Protein AF-A0A5E4D7X4-F1 (afdb_monomer_lite)

Sequence (228 aa):
MDLFWSTMKPVQKVLEDSDLKKSDIDEIVLLGGSTQIPKIQQLVKEFFNGKEPSCGINPDEAVAYGDTVQAGVLSDDQDTGDLVLLDIEVTFEIHVNVILWATAEDKGTENKNKITITNDQNCLTPEEIEKMVNDVEKFAEEDKRLKECIDTRNELESYAYSLKYQIGDKEKLGSKLSSEDKETMEKAVEEKIEWLETTKKLTLKTSKLKRRNWKKLFSQLSAYSMEV

Organism: Marmota monax (NCBI:txid9995)

Foldseek 3Di:
DVVLVVVCVVVVVVCVVVVHDLVRDDAAAAADPVCVPVSNQVVVCVVSVNDHHDPPDDRDCVVVVVVVLVVCVVVVPPPSPPPDPDDDDDPFPCPPVRWTKDWDADPVPRDIDTDGPDPPPPDDDPVRVVVVVVVVVVVVVVVVQVVLVVVLLVVVLVVLVVQLVQCVDCVHVVVLDDPVVSVVSNVVSVVVNVVSVPCPDDGSVRSVVVVVVVVVVVVVVVVVSVVD

InterPro domains:
  IPR013126 Heat shock protein 70 family [PF00012] (2-88)
  IPR013126 Heat shock protein 70 family [PTHR19375] (1-87)
  IPR018181 Heat shock protein 70, conserved site [PS01036] (28-42)
  IPR029047 Heat shock protein 70kD, peptide-binding domain superfamily [G3DSA:2.60.34.10] (80-152)
  IPR029047 Heat shock protein 70kD, peptide-binding domain superfamily [SSF100920] (86-157)
  IPR029048 Heat shock protein 70kD, C-terminal domain superfamily [G3DSA:1.20.1270.10] (153-224)
  IPR029048 Heat shock protein 70kD, C-terminal domain superfamily [SSF100934] (151-217)
  IPR043129 ATPase, nucleotide binding domain [SSF53067] (2-75)

Structure (mmCIF, N/CA/C/O backbone):
data_AF-A0A5E4D7X4-F1
#
_entry.id   AF-A0A5E4D7X4-F1
#
loop_
_atom_site.group_PDB
_atom_site.id
_atom_site.type_symbol
_atom_site.label_atom_id
_atom_site.label_alt_id
_atom_site.label_comp_id
_atom_site.label_asym_id
_atom_site.label_entity_id
_atom_site.label_seq_id
_atom_site.pdbx_PDB_ins_code
_atom_site.Cartn_x
_atom_site.Cartn_y
_atom_site.Cartn_z
_atom_site.occupancy
_atom_site.B_iso_or_equiv
_atom_site.auth_seq_id
_atom_site.auth_comp_id
_atom_site.auth_asym_id
_atom_site.auth_atom_id
_atom_site.pdbx_PDB_model_num
ATOM 1 N N . MET A 1 1 ? 11.575 22.321 -15.885 1.00 58.97 1 MET A N 1
ATOM 2 C CA . MET A 1 1 ? 11.489 21.723 -17.238 1.00 58.97 1 MET A CA 1
ATOM 3 C C . MET A 1 1 ? 12.511 20.611 -17.453 1.00 58.97 1 MET A C 1
ATOM 5 O O . MET A 1 1 ? 12.176 19.667 -18.144 1.00 58.97 1 MET A O 1
ATOM 9 N N . ASP A 1 2 ? 13.699 20.675 -16.846 1.00 79.50 2 ASP A N 1
ATOM 10 C CA . ASP A 1 2 ? 14.778 19.685 -17.031 1.00 79.50 2 ASP A CA 1
ATOM 11 C C . ASP A 1 2 ? 14.404 18.243 -16.608 1.00 79.50 2 ASP A C 1
ATOM 13 O O . ASP A 1 2 ? 14.628 17.285 -17.342 1.00 79.50 2 ASP A O 1
ATOM 17 N N . LEU A 1 3 ? 13.691 18.093 -15.484 1.00 87.25 3 LEU A N 1
ATOM 18 C CA . LEU A 1 3 ? 13.293 16.782 -14.945 1.00 87.25 3 LEU A CA 1
ATOM 19 C C . LEU A 1 3 ? 12.345 15.970 -15.850 1.00 87.25 3 LEU A C 1
ATOM 21 O O . LEU A 1 3 ? 12.274 14.756 -15.733 1.00 87.25 3 LEU A O 1
ATOM 25 N N . PHE A 1 4 ? 11.596 16.624 -16.742 1.00 86.38 4 PHE A N 1
ATOM 26 C CA . PHE A 1 4 ? 10.715 15.923 -17.682 1.00 86.38 4 PHE A CA 1
ATOM 27 C C . PHE A 1 4 ? 11.488 15.335 -18.865 1.00 86.38 4 PHE A C 1
ATOM 29 O O . PHE A 1 4 ? 11.039 14.369 -19.464 1.00 86.38 4 PHE A O 1
ATOM 36 N N . TRP A 1 5 ? 12.644 15.903 -19.208 1.00 84.06 5 TRP A N 1
ATOM 37 C CA . TRP A 1 5 ? 13.493 15.394 -20.285 1.00 84.06 5 TRP A CA 1
ATOM 38 C C . TRP A 1 5 ? 14.405 14.270 -19.805 1.00 84.06 5 TRP A C 1
ATOM 40 O O . TRP A 1 5 ? 14.738 13.370 -20.576 1.00 84.06 5 TRP A O 1
ATOM 50 N N . SER A 1 6 ? 14.782 14.279 -18.523 1.00 90.25 6 SER A N 1
ATOM 51 C CA . SER A 1 6 ? 15.584 13.201 -17.944 1.00 90.25 6 SER A CA 1
ATOM 52 C C . SER A 1 6 ? 14.864 11.851 -17.955 1.00 90.25 6 SER A C 1
ATOM 54 O O . SER A 1 6 ? 15.544 10.832 -18.044 1.00 90.25 6 SER A O 1
ATOM 56 N N . THR A 1 7 ? 13.525 11.819 -17.951 1.00 88.12 7 THR A N 1
ATOM 57 C CA . THR A 1 7 ? 12.738 10.573 -18.035 1.00 88.12 7 THR A CA 1
ATOM 58 C C . THR A 1 7 ? 12.870 9.863 -19.382 1.00 88.12 7 THR A C 1
ATOM 60 O O . THR A 1 7 ? 12.619 8.665 -19.456 1.00 88.12 7 THR A O 1
ATOM 63 N N . MET A 1 8 ? 13.308 10.557 -20.438 1.00 88.88 8 MET A N 1
ATOM 64 C CA . MET A 1 8 ? 13.505 9.958 -21.763 1.00 88.88 8 MET A CA 1
ATOM 65 C C . MET A 1 8 ? 14.858 9.251 -21.902 1.00 88.88 8 MET A C 1
ATOM 67 O O . MET A 1 8 ? 15.001 8.384 -22.760 1.00 88.88 8 MET A O 1
ATOM 71 N N . LYS A 1 9 ? 15.846 9.575 -21.053 1.00 91.94 9 LYS A N 1
ATOM 72 C CA . LYS A 1 9 ? 17.174 8.937 -21.107 1.00 91.94 9 LYS A CA 1
ATOM 73 C C . LYS A 1 9 ? 17.101 7.425 -20.831 1.00 91.94 9 LYS A C 1
ATOM 75 O O . LYS A 1 9 ? 17.674 6.677 -21.617 1.00 91.94 9 LYS A O 1
ATOM 80 N N . PRO A 1 10 ? 16.382 6.943 -19.792 1.00 92.75 10 PRO A N 1
ATOM 81 C CA . PRO A 1 10 ? 16.170 5.509 -19.601 1.00 92.75 10 PRO A CA 1
ATOM 82 C C . PRO A 1 10 ? 15.452 4.848 -20.779 1.00 92.75 10 PRO A C 1
ATOM 84 O O . PRO A 1 10 ? 15.850 3.765 -21.179 1.00 92.75 10 PRO A O 1
ATOM 87 N N . VAL A 1 11 ? 14.448 5.512 -21.369 1.00 90.06 11 VAL A N 1
ATOM 88 C CA . VAL A 1 11 ? 13.682 4.971 -22.510 1.00 90.06 11 VAL A CA 1
ATOM 89 C C . VAL A 1 11 ? 14.578 4.759 -23.734 1.00 90.06 11 VAL A C 1
ATOM 91 O O . VAL A 1 11 ? 14.481 3.739 -24.403 1.00 90.06 11 VAL A O 1
ATOM 94 N N . GLN A 1 12 ? 15.479 5.701 -24.022 1.00 90.38 12 GLN A N 1
ATOM 95 C CA . GLN A 1 12 ? 16.468 5.539 -25.093 1.00 90.38 12 GLN A CA 1
ATOM 96 C C . GLN A 1 12 ? 17.428 4.389 -24.801 1.00 90.38 12 GLN A C 1
ATOM 98 O O . GLN A 1 12 ? 17.657 3.559 -25.673 1.00 90.38 12 GLN A O 1
ATOM 103 N N . LYS A 1 13 ? 17.920 4.308 -23.562 1.00 93.12 13 LYS A N 1
ATOM 104 C CA . LYS A 1 13 ? 18.847 3.258 -23.153 1.00 93.12 13 LYS A CA 1
ATOM 105 C C . LYS A 1 13 ? 18.238 1.860 -23.293 1.00 93.12 13 LYS A C 1
ATOM 107 O O . LYS A 1 13 ? 18.882 0.992 -23.853 1.00 93.12 13 LYS A O 1
ATOM 112 N N . VAL A 1 14 ? 16.993 1.646 -22.856 1.00 91.62 14 VAL A N 1
ATOM 113 C CA . VAL A 1 14 ? 16.351 0.324 -22.992 1.00 91.62 14 VAL A CA 1
ATOM 114 C C . VAL A 1 14 ? 16.058 -0.044 -24.447 1.00 91.62 14 VAL A C 1
ATOM 116 O O . VAL A 1 14 ? 16.089 -1.222 -24.782 1.00 91.62 14 VAL A O 1
ATOM 119 N N . LEU A 1 15 ? 15.800 0.938 -25.320 1.00 89.81 15 LEU A N 1
ATOM 120 C CA . LEU A 1 15 ? 15.650 0.691 -26.758 1.00 89.81 15 LEU A CA 1
ATOM 121 C C . LEU A 1 15 ? 16.979 0.281 -27.402 1.00 89.81 15 LEU A C 1
ATOM 123 O O . LEU A 1 15 ? 16.991 -0.635 -28.218 1.00 89.81 15 LEU A O 1
ATOM 127 N N . GLU A 1 16 ? 18.078 0.935 -27.014 1.00 91.69 16 GLU A N 1
ATOM 128 C CA . GLU A 1 16 ? 19.435 0.568 -27.436 1.00 91.69 16 GLU A CA 1
ATOM 129 C C . GLU A 1 16 ? 19.824 -0.820 -26.911 1.00 91.69 16 GLU A C 1
ATOM 131 O O . GLU A 1 16 ? 20.255 -1.658 -27.693 1.00 91.69 16 GLU A O 1
ATOM 136 N N . ASP A 1 17 ? 19.601 -1.092 -25.622 1.00 93.69 17 ASP A N 1
ATOM 137 C CA . ASP A 1 17 ? 19.932 -2.373 -24.982 1.00 93.69 17 ASP A CA 1
ATOM 138 C C . ASP A 1 17 ? 19.101 -3.547 -25.545 1.00 93.69 17 ASP A C 1
ATOM 140 O O . ASP A 1 17 ? 19.548 -4.691 -25.505 1.00 93.69 17 ASP A O 1
ATOM 144 N N . SER A 1 18 ? 17.898 -3.278 -26.070 1.00 90.06 18 SER A N 1
ATOM 145 C CA . SER A 1 18 ? 17.017 -4.297 -26.668 1.00 90.06 18 SER A CA 1
ATOM 146 C C . SER A 1 18 ? 17.214 -4.470 -28.179 1.00 90.06 18 SER A C 1
ATOM 148 O O . SER A 1 18 ? 16.520 -5.287 -28.779 1.00 90.06 18 SER A O 1
ATOM 150 N N . ASP A 1 19 ? 18.090 -3.681 -28.814 1.00 92.94 19 ASP A N 1
ATOM 151 C CA . ASP A 1 19 ? 18.254 -3.613 -30.276 1.00 92.94 19 ASP A CA 1
ATOM 152 C C . ASP A 1 19 ? 16.932 -3.360 -31.048 1.00 92.94 19 ASP A C 1
ATOM 154 O O . ASP A 1 19 ? 16.796 -3.705 -32.227 1.00 92.94 19 ASP A O 1
ATOM 158 N N . LEU A 1 20 ? 15.943 -2.723 -30.405 1.00 90.44 20 LEU A N 1
ATOM 159 C CA . LEU A 1 20 ? 14.622 -2.454 -30.983 1.00 90.44 20 LEU A CA 1
ATOM 160 C C . LEU A 1 20 ? 14.504 -1.017 -31.478 1.00 90.44 20 LEU A C 1
ATOM 162 O O . LEU A 1 20 ? 14.958 -0.054 -30.852 1.00 90.44 20 LEU A O 1
ATOM 166 N N . LYS A 1 21 ? 13.806 -0.839 -32.601 1.00 91.12 21 LYS A N 1
ATOM 167 C CA . LYS A 1 21 ? 13.455 0.496 -33.087 1.00 91.12 21 LYS A CA 1
ATOM 168 C C . LYS A 1 21 ? 12.147 0.941 -32.454 1.00 91.12 21 LYS A C 1
ATOM 170 O O . LYS A 1 21 ? 11.284 0.151 -32.095 1.00 91.12 21 LYS A O 1
ATOM 175 N N . LYS A 1 22 ? 11.936 2.257 -32.424 1.00 89.31 22 LYS A N 1
ATOM 176 C CA . LYS A 1 22 ? 10.677 2.865 -31.955 1.00 89.31 22 LYS A CA 1
ATOM 177 C C . LYS A 1 22 ? 9.430 2.351 -32.687 1.00 89.31 22 LYS A C 1
ATOM 179 O O . LYS A 1 22 ? 8.341 2.420 -32.132 1.00 89.31 22 LYS A O 1
ATOM 184 N N . SER A 1 23 ? 9.587 1.908 -33.936 1.00 89.81 23 SER A N 1
ATOM 185 C CA . SER A 1 23 ? 8.523 1.316 -34.753 1.00 89.81 23 SER A CA 1
ATOM 186 C C . SER A 1 23 ? 8.090 -0.062 -34.276 1.00 89.81 23 SER A C 1
ATOM 188 O O . SER A 1 23 ? 6.967 -0.458 -34.559 1.00 89.81 23 SER A O 1
ATOM 190 N N . ASP A 1 24 ? 8.977 -0.766 -33.581 1.00 91.06 24 ASP A N 1
ATOM 191 C CA . ASP A 1 24 ? 8.812 -2.175 -33.229 1.00 91.06 24 ASP A CA 1
ATOM 192 C C . ASP A 1 24 ? 8.079 -2.322 -31.885 1.00 91.06 24 ASP A C 1
ATOM 194 O O . ASP A 1 24 ? 7.790 -3.424 -31.443 1.00 91.06 24 ASP A O 1
ATOM 198 N N . ILE A 1 25 ? 7.771 -1.201 -31.222 1.00 89.25 25 ILE A N 1
ATOM 199 C CA . ILE A 1 25 ? 7.012 -1.170 -29.973 1.00 89.25 25 ILE A CA 1
ATOM 200 C C . ILE A 1 25 ? 5.521 -1.171 -30.295 1.00 89.25 25 ILE A C 1
ATOM 202 O O . ILE A 1 25 ? 5.004 -0.182 -30.821 1.00 89.25 25 ILE A O 1
ATOM 206 N N . ASP A 1 26 ? 4.823 -2.250 -29.939 1.00 89.25 26 ASP A N 1
ATOM 207 C CA . ASP A 1 26 ? 3.401 -2.473 -30.238 1.00 89.25 26 ASP A CA 1
ATOM 208 C C . ASP A 1 26 ? 2.436 -1.795 -29.266 1.00 89.25 26 ASP A C 1
ATOM 210 O O . ASP A 1 26 ? 1.404 -1.272 -29.690 1.00 89.25 26 ASP A O 1
ATOM 214 N N . GLU A 1 27 ? 2.785 -1.706 -27.989 1.00 86.62 27 GLU A N 1
ATOM 215 C CA . GLU A 1 27 ? 1.946 -1.084 -26.967 1.00 86.62 27 GLU A CA 1
ATOM 216 C C . GLU A 1 27 ? 2.797 -0.275 -25.992 1.00 86.62 27 GLU A C 1
ATOM 218 O O . GLU A 1 27 ? 3.960 -0.583 -25.738 1.00 86.62 27 GLU A O 1
ATOM 223 N N . ILE A 1 28 ? 2.215 0.801 -25.463 1.00 88.88 28 ILE A N 1
ATOM 224 C CA . ILE A 1 28 ? 2.859 1.657 -24.468 1.00 88.88 28 ILE A CA 1
ATOM 225 C C . ILE A 1 28 ? 1.952 1.677 -23.248 1.00 88.88 28 ILE A C 1
ATOM 227 O O . ILE A 1 28 ? 0.913 2.334 -23.262 1.00 88.88 28 ILE A O 1
ATOM 231 N N . VAL A 1 29 ? 2.358 0.989 -22.188 1.00 88.31 29 VAL A N 1
ATOM 232 C CA . VAL A 1 29 ? 1.622 0.965 -20.921 1.00 88.31 29 VAL A CA 1
ATOM 233 C C . VAL A 1 29 ? 2.257 1.973 -19.965 1.00 88.31 29 VAL A C 1
ATOM 235 O O . VAL A 1 29 ? 3.458 1.925 -19.705 1.00 88.31 29 VAL A O 1
ATOM 238 N N . LEU A 1 30 ? 1.459 2.908 -19.447 1.00 88.31 30 LEU A N 1
ATOM 239 C CA . LEU A 1 30 ? 1.907 3.897 -18.467 1.00 88.31 30 LEU A CA 1
ATOM 240 C C . LEU A 1 30 ? 1.438 3.492 -17.069 1.00 88.31 30 LEU A C 1
ATOM 242 O O . LEU A 1 30 ? 0.238 3.442 -16.818 1.00 88.31 30 LEU A O 1
ATOM 246 N N . LEU A 1 31 ? 2.389 3.219 -16.172 1.00 86.94 31 LEU A N 1
ATOM 247 C CA . LEU A 1 31 ? 2.124 2.788 -14.797 1.00 86.94 31 LEU A CA 1
ATOM 248 C C . LEU A 1 31 ? 2.641 3.808 -13.773 1.00 86.94 31 LEU A C 1
ATOM 250 O O . LEU A 1 31 ? 3.675 4.446 -13.975 1.00 86.94 31 LEU A O 1
ATOM 254 N N . GLY A 1 32 ? 1.921 3.935 -12.657 1.00 84.19 32 GLY A N 1
ATOM 255 C CA . GLY A 1 32 ? 2.222 4.838 -11.547 1.00 84.19 32 GLY A CA 1
ATOM 256 C C . GLY A 1 32 ? 1.637 6.245 -11.708 1.00 84.19 32 GLY A C 1
ATOM 257 O O . GLY A 1 32 ? 1.675 6.836 -12.789 1.00 84.19 32 GLY A O 1
ATOM 258 N N . GLY A 1 33 ? 1.149 6.832 -10.612 1.00 86.81 33 GLY A N 1
ATOM 259 C CA . GLY A 1 33 ? 0.428 8.114 -10.624 1.00 86.81 33 GLY A CA 1
ATOM 260 C C . GLY A 1 33 ? 1.164 9.306 -11.260 1.00 86.81 33 GLY A C 1
ATOM 261 O O . GLY A 1 33 ? 0.528 10.196 -11.819 1.00 86.81 33 GLY A O 1
ATOM 262 N N . SER A 1 34 ? 2.504 9.320 -11.290 1.00 88.50 34 SER A N 1
ATOM 263 C CA . SER A 1 34 ? 3.261 10.388 -11.981 1.00 88.50 34 SER A CA 1
ATOM 264 C C . SER A 1 34 ? 3.054 10.395 -13.503 1.00 88.50 34 SER A C 1
ATOM 266 O O . SER A 1 34 ? 3.244 11.422 -14.156 1.00 88.50 34 SER A O 1
ATOM 268 N N . THR A 1 35 ? 2.633 9.271 -14.086 1.00 87.75 35 THR A N 1
ATOM 269 C CA . THR A 1 35 ? 2.327 9.163 -15.521 1.00 87.75 35 THR A CA 1
ATOM 270 C C . THR A 1 35 ? 0.997 9.805 -15.913 1.00 87.75 35 THR A C 1
ATOM 272 O O . THR A 1 35 ? 0.747 10.015 -17.100 1.00 87.75 35 THR A O 1
ATOM 275 N N . GLN A 1 36 ? 0.175 10.202 -14.937 1.00 87.12 36 GLN A N 1
ATOM 276 C CA . GLN A 1 36 ? -1.047 10.973 -15.177 1.00 87.12 36 GLN A CA 1
ATOM 277 C C . GLN A 1 36 ? -0.752 12.437 -15.545 1.00 87.12 36 GLN A C 1
ATOM 279 O O . GLN A 1 36 ? -1.644 13.157 -15.990 1.00 87.12 36 GLN A O 1
ATOM 284 N N . ILE A 1 37 ? 0.493 12.905 -15.379 1.00 91.75 37 ILE A N 1
ATOM 285 C CA . ILE A 1 37 ? 0.885 14.271 -15.732 1.00 91.75 37 ILE A CA 1
ATOM 286 C C . ILE A 1 37 ? 0.770 14.452 -17.260 1.00 91.75 37 ILE A C 1
ATOM 288 O O . ILE A 1 37 ? 1.516 13.804 -18.002 1.00 91.75 37 ILE A O 1
ATOM 292 N N . PRO A 1 38 ? -0.051 15.400 -17.763 1.00 91.00 38 PRO A N 1
ATOM 293 C CA . PRO A 1 38 ? -0.281 15.561 -19.204 1.00 91.00 38 PRO A CA 1
ATOM 294 C C . PRO A 1 38 ? 0.997 15.815 -20.008 1.00 91.00 38 PRO A C 1
ATOM 296 O O . PRO A 1 38 ? 1.129 15.381 -21.150 1.00 91.00 38 PRO A O 1
ATOM 299 N N . LYS A 1 39 ? 1.984 16.489 -19.401 1.00 90.12 39 LYS A N 1
ATOM 300 C CA . LYS A 1 39 ? 3.265 16.762 -20.058 1.00 90.12 39 LYS A CA 1
ATOM 301 C C . LYS A 1 39 ? 4.100 15.497 -20.285 1.00 90.12 39 LYS A C 1
ATOM 303 O O . LYS A 1 39 ? 4.778 15.418 -21.303 1.00 90.12 39 LYS A O 1
ATOM 308 N N . ILE A 1 40 ? 4.039 14.519 -19.379 1.00 89.62 40 ILE A N 1
ATOM 309 C CA . ILE A 1 40 ? 4.712 13.221 -19.546 1.00 89.62 40 ILE A CA 1
ATOM 310 C C . ILE A 1 40 ? 4.051 12.439 -20.678 1.00 89.62 40 ILE A C 1
ATOM 312 O O . ILE A 1 40 ? 4.743 11.977 -21.578 1.00 89.62 40 ILE A O 1
ATOM 316 N N . GLN A 1 41 ? 2.720 12.367 -20.682 1.00 90.00 41 GLN A N 1
ATOM 317 C CA . GLN A 1 41 ? 1.964 11.682 -21.733 1.00 90.00 41 GLN A CA 1
ATOM 318 C C . GLN A 1 41 ? 2.242 12.289 -23.112 1.00 90.00 41 GLN A C 1
ATOM 320 O O . GLN A 1 41 ? 2.460 11.562 -24.079 1.00 90.00 41 GLN A O 1
ATOM 325 N N . GLN A 1 42 ? 2.314 13.622 -23.190 1.00 90.06 42 GLN A N 1
ATOM 326 C CA . GLN A 1 42 ? 2.688 14.324 -24.413 1.00 90.06 42 GLN A CA 1
ATOM 327 C C . GLN A 1 42 ? 4.110 13.968 -24.867 1.00 90.06 42 GLN A C 1
ATOM 329 O O . GLN A 1 42 ? 4.302 13.659 -26.036 1.00 90.06 42 GLN A O 1
ATOM 334 N N . LEU A 1 43 ? 5.097 13.990 -23.965 1.00 90.44 43 LEU A N 1
ATOM 335 C CA . LEU A 1 43 ? 6.488 13.667 -24.307 1.00 90.44 43 LEU A CA 1
ATOM 336 C C . LEU A 1 43 ? 6.642 12.225 -24.793 1.00 90.44 43 LEU A C 1
ATOM 338 O O . LEU A 1 43 ? 7.340 11.985 -25.772 1.00 90.44 43 LEU A O 1
ATOM 342 N N . VAL A 1 44 ? 5.959 11.277 -24.151 1.00 89.94 44 VAL A N 1
ATOM 343 C CA . VAL A 1 44 ? 5.947 9.869 -24.572 1.00 89.94 44 VAL A CA 1
ATOM 344 C C . VAL A 1 44 ? 5.291 9.730 -25.949 1.00 89.94 44 VAL A C 1
ATOM 346 O O . VAL A 1 44 ? 5.859 9.094 -26.836 1.00 89.94 44 VAL A O 1
ATOM 349 N N . LYS A 1 45 ? 4.150 10.392 -26.174 1.00 90.31 45 LYS A N 1
ATOM 350 C CA . LYS A 1 45 ? 3.463 10.398 -27.473 1.00 90.31 45 LYS A CA 1
ATOM 351 C C . LYS A 1 45 ? 4.336 11.002 -28.576 1.00 90.31 45 LYS A C 1
ATOM 353 O O . LYS A 1 45 ? 4.439 10.431 -29.657 1.00 90.31 45 LYS A O 1
ATOM 358 N N . GLU A 1 46 ? 5.002 12.124 -28.309 1.00 90.75 46 GLU A N 1
ATOM 359 C CA . GLU A 1 46 ? 5.960 12.753 -29.229 1.00 90.75 46 GLU A CA 1
ATOM 360 C C . GLU A 1 46 ? 7.163 11.837 -29.504 1.00 90.75 46 GLU A C 1
ATOM 362 O O . GLU A 1 46 ? 7.622 11.736 -30.641 1.00 90.75 46 GLU A O 1
ATOM 367 N N . PHE A 1 47 ? 7.651 11.127 -28.486 1.00 90.06 47 PHE A N 1
ATOM 368 C CA . PHE A 1 47 ? 8.804 10.242 -28.609 1.00 90.06 47 PHE A CA 1
ATOM 369 C C . PHE A 1 47 ? 8.525 9.004 -29.472 1.00 90.06 47 PHE A C 1
ATOM 371 O O . PHE A 1 47 ? 9.416 8.595 -30.226 1.00 90.06 47 PHE A O 1
ATOM 378 N N . PHE A 1 48 ? 7.315 8.442 -29.387 1.00 90.50 48 PHE A N 1
ATOM 379 C CA . PHE A 1 48 ? 6.853 7.270 -30.143 1.00 90.50 48 PHE A CA 1
ATOM 380 C C . PHE A 1 48 ? 6.008 7.640 -31.375 1.00 90.50 48 PHE A C 1
ATOM 382 O O . PHE A 1 48 ? 5.059 6.943 -31.731 1.00 90.50 48 PHE A O 1
ATOM 389 N N . ASN A 1 49 ? 6.352 8.738 -32.054 1.00 87.69 49 ASN A N 1
ATOM 390 C CA . ASN A 1 49 ? 5.772 9.132 -33.346 1.00 87.69 49 ASN A CA 1
ATOM 391 C C . ASN A 1 49 ? 4.234 9.279 -33.342 1.00 87.69 49 ASN A C 1
ATOM 393 O O . ASN A 1 49 ? 3.571 8.986 -34.336 1.00 87.69 49 ASN A O 1
ATOM 397 N N . GLY A 1 50 ? 3.655 9.740 -32.234 1.00 87.00 50 GLY A N 1
ATOM 398 C CA . GLY A 1 50 ? 2.216 9.966 -32.092 1.00 87.00 50 GLY A CA 1
ATOM 399 C C . GLY A 1 50 ? 1.429 8.781 -31.531 1.00 87.00 50 GLY A C 1
ATOM 400 O O . GLY A 1 50 ? 0.216 8.912 -31.365 1.00 87.00 50 GLY A O 1
ATOM 401 N N . LYS A 1 51 ? 2.087 7.660 -31.214 1.00 88.56 51 LYS A N 1
ATOM 402 C CA . LYS A 1 51 ? 1.445 6.477 -30.633 1.00 88.56 51 LYS A CA 1
ATOM 403 C C . LYS A 1 51 ? 0.842 6.785 -29.263 1.00 88.56 51 LYS A C 1
ATOM 405 O O . LYS A 1 51 ? 1.501 7.360 -28.397 1.00 88.56 51 LYS A O 1
ATOM 410 N N . GLU A 1 52 ? -0.425 6.422 -29.084 1.00 87.00 52 GLU A N 1
ATOM 411 C CA . GLU A 1 52 ? -1.138 6.652 -27.830 1.00 87.00 52 GLU A CA 1
ATOM 412 C C . GLU A 1 52 ? -0.851 5.536 -26.823 1.00 87.00 52 GLU A C 1
ATOM 414 O O . GLU A 1 52 ? -0.825 4.364 -27.207 1.00 87.00 52 GLU A O 1
ATOM 419 N N . PRO A 1 53 ? -0.620 5.883 -25.545 1.00 86.19 53 PRO A N 1
ATOM 420 C CA . PRO A 1 53 ? -0.489 4.888 -24.499 1.00 86.19 53 PRO A CA 1
ATOM 421 C C . PRO A 1 53 ? -1.821 4.176 -24.256 1.00 86.19 53 PRO A C 1
ATOM 423 O O . PRO A 1 53 ? -2.894 4.774 -24.347 1.00 86.19 53 PRO A O 1
ATOM 426 N N . SER A 1 54 ? -1.753 2.892 -23.925 1.00 82.75 54 SER A N 1
ATOM 427 C CA . SER A 1 54 ? -2.912 2.079 -23.579 1.00 82.75 54 SER A CA 1
ATOM 428 C C . SER A 1 54 ? -3.488 2.524 -22.232 1.00 82.75 54 SER A C 1
ATOM 430 O O . SER A 1 54 ? -2.786 2.512 -21.221 1.00 82.75 54 SER A O 1
ATOM 432 N N . CYS A 1 55 ? -4.781 2.850 -22.198 1.00 69.88 55 CYS A N 1
ATOM 433 C CA . CYS A 1 55 ? -5.504 3.227 -20.974 1.00 69.88 55 CYS A CA 1
ATOM 434 C C . CYS A 1 55 ? -6.342 2.078 -20.383 1.00 69.88 55 CYS A C 1
ATOM 436 O O . CYS A 1 55 ? -7.212 2.319 -19.552 1.00 69.88 55 CYS A O 1
ATOM 438 N N . GLY A 1 56 ? -6.133 0.836 -20.832 1.00 76.12 56 GLY A N 1
ATOM 439 C CA . GLY A 1 56 ? -6.933 -0.322 -20.409 1.00 76.12 56 GLY A CA 1
ATOM 440 C C . GLY A 1 56 ? -6.665 -0.802 -18.979 1.00 76.12 56 GLY A C 1
ATOM 441 O O . GLY A 1 56 ? -7.362 -1.692 -18.503 1.00 76.12 56 GLY A O 1
ATOM 442 N N . ILE A 1 57 ? -5.664 -0.234 -18.302 1.00 80.75 57 ILE A N 1
ATOM 443 C CA . ILE A 1 57 ? -5.188 -0.670 -16.988 1.00 80.75 57 ILE A CA 1
ATOM 444 C C . ILE A 1 57 ? -5.126 0.543 -16.057 1.00 80.75 57 ILE A C 1
ATOM 446 O O . ILE A 1 57 ? -4.656 1.612 -16.451 1.00 80.75 57 ILE A O 1
ATOM 450 N N . ASN A 1 58 ? -5.585 0.377 -14.815 1.00 84.44 58 ASN A N 1
ATOM 451 C CA . ASN A 1 58 ? -5.465 1.404 -13.785 1.00 84.44 58 ASN A CA 1
ATOM 452 C C . ASN A 1 58 ? -3.989 1.546 -13.347 1.00 84.44 58 ASN A C 1
ATOM 454 O O . ASN A 1 58 ? -3.436 0.586 -12.801 1.00 84.44 58 ASN A O 1
ATOM 458 N N . PRO A 1 59 ? -3.338 2.710 -13.545 1.00 81.12 59 PRO A N 1
ATOM 459 C CA . PRO A 1 59 ? -1.905 2.878 -13.295 1.00 81.12 59 PRO A CA 1
ATOM 460 C C . PRO A 1 59 ? -1.502 2.709 -11.826 1.00 81.12 59 PRO A C 1
ATOM 462 O O . PRO A 1 59 ? -0.337 2.405 -11.569 1.00 81.12 59 PRO A O 1
ATOM 465 N N . ASP A 1 60 ? -2.425 2.914 -10.883 1.00 86.19 60 ASP A N 1
ATOM 466 C CA . ASP A 1 60 ? -2.138 2.837 -9.446 1.00 86.19 60 ASP A CA 1
ATOM 467 C C . ASP A 1 60 ? -2.313 1.413 -8.885 1.00 86.19 60 ASP A C 1
ATOM 469 O O . ASP A 1 60 ? -1.721 1.071 -7.864 1.00 86.19 60 ASP A O 1
ATOM 473 N N . GLU A 1 61 ? -3.077 0.561 -9.573 1.00 85.62 61 GLU A N 1
ATOM 474 C CA . GLU A 1 61 ? -3.402 -0.803 -9.130 1.00 85.62 61 GLU A CA 1
ATOM 475 C C . GLU A 1 61 ? -2.686 -1.885 -9.948 1.00 85.62 61 GLU A C 1
ATOM 477 O O . GLU A 1 61 ? -2.543 -3.010 -9.476 1.00 85.62 61 GLU A O 1
ATOM 482 N N . ALA A 1 62 ? -2.198 -1.558 -11.150 1.00 85.00 62 ALA A N 1
ATOM 483 C CA . ALA A 1 62 ? -1.554 -2.510 -12.059 1.00 85.00 62 ALA A CA 1
ATOM 484 C C . ALA A 1 62 ? -0.414 -3.303 -11.406 1.00 85.00 62 ALA A C 1
ATOM 486 O O . ALA A 1 62 ? -0.295 -4.506 -11.620 1.00 85.00 62 ALA A O 1
ATOM 487 N N . VAL A 1 63 ? 0.411 -2.617 -10.606 1.00 84.94 63 VAL A N 1
ATOM 488 C CA . VAL A 1 63 ? 1.562 -3.221 -9.922 1.00 84.94 63 VAL A CA 1
ATOM 489 C C . VAL A 1 63 ? 1.079 -4.225 -8.878 1.00 84.94 63 VAL A C 1
ATOM 491 O O . VAL A 1 63 ? 1.484 -5.379 -8.913 1.00 84.94 63 VAL A O 1
ATOM 494 N N . ALA A 1 64 ? 0.123 -3.830 -8.032 1.00 86.44 64 ALA A N 1
ATOM 495 C CA . ALA A 1 64 ? -0.443 -4.712 -7.012 1.00 86.44 64 ALA A CA 1
ATOM 496 C C . ALA A 1 64 ? -1.181 -5.918 -7.623 1.00 86.44 64 ALA A C 1
ATOM 498 O O . ALA A 1 64 ? -1.144 -7.016 -7.067 1.00 86.44 64 ALA A O 1
ATOM 499 N N . TYR A 1 65 ? -1.835 -5.730 -8.773 1.00 84.25 65 TYR A N 1
ATOM 500 C CA . TYR A 1 65 ? -2.475 -6.817 -9.510 1.00 84.25 65 TYR A CA 1
ATOM 501 C C . TYR A 1 65 ? -1.438 -7.823 -10.027 1.00 84.25 65 TYR A C 1
ATOM 503 O O . TYR A 1 65 ? -1.593 -9.022 -9.806 1.00 84.25 65 TYR A O 1
ATOM 511 N N . GLY A 1 66 ? -0.355 -7.341 -10.649 1.00 81.75 66 GLY A N 1
ATOM 512 C CA . GLY A 1 66 ? 0.762 -8.177 -11.098 1.00 81.75 66 GLY A CA 1
ATOM 513 C C . GLY A 1 66 ? 1.421 -8.945 -9.950 1.00 81.75 66 GLY A C 1
ATOM 514 O O . GLY A 1 66 ? 1.609 -10.154 -10.059 1.00 81.75 66 GLY A O 1
ATOM 515 N N . ASP A 1 67 ? 1.673 -8.272 -8.824 1.00 82.00 67 ASP A N 1
ATOM 516 C CA . ASP A 1 67 ? 2.243 -8.890 -7.622 1.00 82.00 67 ASP A CA 1
ATOM 517 C C . ASP A 1 67 ? 1.326 -9.979 -7.054 1.00 82.00 67 ASP A C 1
ATOM 519 O O . ASP A 1 67 ? 1.795 -11.041 -6.653 1.00 82.00 67 ASP A O 1
ATOM 523 N N . THR A 1 68 ? 0.010 -9.748 -7.048 1.00 83.56 68 THR A N 1
ATOM 524 C CA . THR A 1 68 ? -0.973 -10.731 -6.566 1.00 83.56 68 THR A CA 1
ATOM 525 C C . THR A 1 68 ? -1.021 -11.958 -7.474 1.00 83.56 68 THR A C 1
ATOM 527 O O . THR A 1 68 ? -1.051 -13.081 -6.975 1.00 83.56 68 THR A O 1
ATOM 530 N N . VAL A 1 69 ? -0.988 -11.767 -8.797 1.00 80.81 69 VAL A N 1
ATOM 531 C CA . VAL A 1 69 ? -0.922 -12.876 -9.763 1.00 80.81 69 VAL A CA 1
ATOM 532 C C . VAL A 1 69 ? 0.369 -13.671 -9.567 1.00 80.81 69 VAL A C 1
ATOM 534 O O . VAL A 1 69 ? 0.317 -14.893 -9.456 1.00 80.81 69 VAL A O 1
ATOM 537 N N . GLN A 1 70 ? 1.511 -12.991 -9.433 1.00 74.69 70 GLN A N 1
ATOM 538 C CA . GLN A 1 70 ? 2.798 -13.640 -9.179 1.00 74.69 70 GLN A CA 1
ATOM 539 C C . GLN A 1 70 ? 2.803 -14.402 -7.847 1.00 74.69 70 GLN A C 1
ATOM 541 O O . GLN A 1 70 ? 3.298 -15.526 -7.775 1.00 74.69 70 GLN A O 1
ATOM 546 N N . ALA A 1 71 ? 2.236 -13.818 -6.790 1.00 80.44 71 ALA A N 1
ATOM 547 C CA . ALA A 1 71 ? 2.106 -14.464 -5.491 1.00 80.44 71 ALA A CA 1
ATOM 548 C C . ALA A 1 71 ? 1.197 -15.699 -5.556 1.00 80.44 71 ALA A C 1
ATOM 550 O O . ALA A 1 71 ? 1.514 -16.704 -4.924 1.00 80.44 71 ALA A O 1
ATOM 551 N N . GLY A 1 72 ? 0.111 -15.652 -6.335 1.00 79.31 72 GLY A N 1
ATOM 552 C CA . GLY A 1 72 ? -0.772 -16.796 -6.577 1.00 79.31 72 GLY A CA 1
ATOM 553 C C . GLY A 1 72 ? -0.054 -17.948 -7.280 1.00 79.31 72 GLY A C 1
ATOM 554 O O . GLY A 1 72 ? -0.121 -19.081 -6.812 1.00 79.31 72 GLY A O 1
ATOM 555 N N . VAL A 1 73 ? 0.724 -17.644 -8.327 1.00 76.62 73 VAL A N 1
ATOM 556 C CA . VAL A 1 73 ? 1.558 -18.635 -9.034 1.00 76.62 73 VAL A CA 1
ATOM 557 C C . VAL A 1 73 ? 2.599 -19.256 -8.095 1.00 76.62 73 VAL A C 1
ATOM 559 O O . VAL A 1 73 ? 2.780 -20.469 -8.080 1.00 76.62 73 VAL A O 1
ATOM 562 N N . LEU A 1 74 ? 3.257 -18.447 -7.258 1.00 77.69 74 LEU A N 1
ATOM 563 C CA . LEU A 1 74 ? 4.222 -18.937 -6.263 1.00 77.69 74 LEU A CA 1
ATOM 564 C C . LEU A 1 74 ? 3.571 -19.729 -5.117 1.00 77.69 74 LEU A C 1
ATOM 566 O O . LEU A 1 74 ? 4.249 -20.527 -4.471 1.00 77.69 74 LEU A O 1
ATOM 570 N N . SER A 1 75 ? 2.283 -19.502 -4.856 1.00 80.31 75 SER A N 1
ATOM 571 C CA . SER A 1 75 ? 1.505 -20.204 -3.828 1.00 80.31 75 SER A CA 1
ATOM 572 C C . SER A 1 75 ? 0.894 -21.522 -4.328 1.00 80.31 75 SER A C 1
ATOM 574 O O . SER A 1 75 ? 0.211 -22.183 -3.550 1.00 80.31 75 SER A O 1
ATOM 576 N N . ASP A 1 76 ? 1.167 -21.914 -5.583 1.00 71.06 76 ASP A N 1
ATOM 577 C CA . ASP A 1 76 ? 0.667 -23.131 -6.252 1.00 71.06 76 ASP A CA 1
ATOM 578 C C . ASP A 1 76 ? -0.874 -23.213 -6.326 1.00 71.06 76 ASP A C 1
ATOM 580 O O . ASP A 1 76 ? -1.475 -24.288 -6.257 1.00 71.06 76 ASP A O 1
ATOM 584 N N . ASP A 1 77 ? -1.540 -22.059 -6.454 1.00 67.75 77 ASP A N 1
ATOM 585 C CA . ASP A 1 77 ? -3.001 -21.984 -6.553 1.00 67.75 77 ASP A CA 1
ATOM 586 C C . ASP A 1 77 ? -3.464 -22.343 -7.985 1.00 67.75 77 ASP A C 1
ATOM 588 O O . ASP A 1 77 ? -3.205 -21.618 -8.953 1.00 67.75 77 ASP A O 1
ATOM 592 N N . GLN A 1 78 ? -4.162 -23.481 -8.122 1.00 56.66 78 GLN A N 1
ATOM 593 C CA . GLN A 1 78 ? -4.458 -24.169 -9.399 1.00 56.66 78 GLN A CA 1
ATOM 594 C C . GLN A 1 78 ? -5.417 -23.440 -10.363 1.00 56.66 78 GLN A C 1
ATOM 596 O O . GLN A 1 78 ? -5.628 -23.912 -11.479 1.00 56.66 78 GLN A O 1
ATOM 601 N N . ASP A 1 79 ? -5.984 -22.296 -9.971 1.00 59.50 79 ASP A N 1
ATOM 602 C CA . ASP A 1 79 ? -6.908 -21.507 -10.805 1.00 59.50 79 ASP A CA 1
ATOM 603 C C . ASP A 1 79 ? -6.227 -20.335 -11.541 1.00 59.50 79 ASP A C 1
ATOM 605 O O . ASP A 1 79 ? -6.878 -19.590 -12.282 1.00 59.50 79 ASP A O 1
ATOM 609 N N . THR A 1 80 ? -4.909 -20.164 -11.390 1.00 55.47 80 THR A N 1
ATOM 610 C CA . THR A 1 80 ? -4.139 -19.219 -12.212 1.00 55.47 80 THR A CA 1
ATOM 611 C C . THR A 1 80 ? -3.906 -19.825 -13.595 1.00 55.47 80 THR A C 1
ATOM 613 O O . THR A 1 80 ? -2.895 -20.466 -13.856 1.00 55.47 80 THR A O 1
ATOM 616 N N . GLY A 1 81 ? -4.894 -19.678 -14.485 1.00 52.59 81 GLY A N 1
ATOM 617 C CA . GLY A 1 81 ? -4.830 -20.229 -15.841 1.00 52.59 81 GLY A CA 1
ATOM 618 C C . GLY A 1 81 ? -3.504 -19.900 -16.528 1.00 52.59 81 GLY A C 1
ATOM 619 O O . GLY A 1 81 ? -3.176 -18.724 -16.607 1.00 52.59 81 GLY A O 1
ATOM 620 N N . ASP A 1 82 ? -2.780 -20.940 -16.972 1.00 48.94 82 ASP A N 1
ATOM 621 C CA . ASP A 1 82 ? -1.494 -20.970 -17.702 1.00 48.94 82 ASP A CA 1
ATOM 622 C C . ASP A 1 82 ? -0.858 -19.599 -18.014 1.00 48.94 82 ASP A C 1
ATOM 624 O O . ASP A 1 82 ? -0.656 -19.214 -19.168 1.00 48.94 82 ASP A O 1
ATOM 628 N N . LEU A 1 83 ? -0.497 -18.844 -16.977 1.00 48.22 83 LEU A N 1
ATOM 629 C CA . LEU A 1 83 ? 0.309 -17.637 -17.101 1.00 48.22 83 LEU A CA 1
ATOM 630 C C . LEU A 1 83 ? 1.757 -18.072 -16.903 1.00 48.22 83 LEU A C 1
ATOM 632 O O . LEU A 1 83 ? 2.371 -17.877 -15.858 1.00 48.22 83 LEU A O 1
ATOM 636 N N . VAL A 1 84 ? 2.284 -18.746 -17.925 1.00 42.31 84 VAL A N 1
ATOM 637 C CA . VAL A 1 84 ? 3.691 -19.142 -17.976 1.00 42.31 84 VAL A CA 1
ATOM 638 C C . VAL A 1 84 ? 4.512 -17.887 -18.249 1.00 42.31 84 VAL A C 1
ATOM 640 O O . VAL A 1 84 ? 4.660 -17.455 -19.392 1.00 42.31 84 VAL A O 1
ATOM 643 N N . LEU A 1 85 ? 5.042 -17.275 -17.193 1.00 44.44 85 LEU A N 1
ATOM 644 C CA . LEU A 1 85 ? 6.121 -16.306 -17.334 1.00 44.44 85 LEU A CA 1
ATOM 645 C C . LEU A 1 85 ? 7.388 -17.086 -17.705 1.00 44.44 85 LEU A C 1
ATOM 647 O O . LEU A 1 85 ? 7.890 -17.883 -16.915 1.00 44.44 85 LEU A O 1
ATOM 651 N N . LEU A 1 86 ? 7.855 -16.911 -18.947 1.00 31.36 86 LEU A N 1
ATOM 652 C CA . LEU A 1 86 ? 9.109 -17.493 -19.426 1.00 31.36 86 LEU A CA 1
ATOM 653 C C . LEU A 1 86 ? 10.282 -16.873 -18.657 1.00 31.36 86 LEU A C 1
ATOM 655 O O . LEU A 1 86 ? 10.592 -15.696 -18.844 1.00 31.36 86 LEU A O 1
ATOM 659 N N . ASP A 1 87 ? 10.956 -17.684 -17.851 1.00 34.25 87 ASP A N 1
ATOM 660 C CA . ASP A 1 87 ? 12.278 -17.372 -17.314 1.00 34.25 87 ASP A CA 1
ATOM 661 C C . ASP A 1 87 ? 13.325 -17.751 -18.381 1.00 34.25 87 ASP A C 1
ATOM 663 O O . ASP A 1 87 ? 13.341 -18.884 -18.872 1.00 34.25 87 ASP A O 1
ATOM 667 N N . ILE A 1 88 ? 14.146 -16.798 -18.834 1.00 26.00 88 ILE A N 1
ATOM 668 C CA . ILE A 1 88 ? 15.164 -17.044 -19.870 1.00 26.00 88 ILE A CA 1
ATOM 669 C C . ILE A 1 88 ? 16.460 -17.475 -19.177 1.00 26.00 88 ILE A C 1
ATOM 671 O O . ILE A 1 88 ? 17.165 -16.666 -18.579 1.00 26.00 88 ILE A O 1
ATOM 675 N N . GLU A 1 89 ? 16.781 -18.763 -19.288 1.00 24.92 89 GLU A N 1
ATOM 676 C CA . GLU A 1 89 ? 17.926 -19.397 -18.634 1.00 24.92 89 GLU A CA 1
ATOM 677 C C . GLU A 1 89 ? 19.249 -19.143 -19.392 1.00 24.92 89 GLU A C 1
ATOM 679 O O . GLU A 1 89 ? 19.507 -19.692 -20.465 1.00 24.92 89 GLU A O 1
ATOM 684 N N . VAL A 1 90 ? 20.128 -18.330 -18.795 1.00 25.50 90 VAL A N 1
ATOM 685 C CA . VAL A 1 90 ? 21.579 -18.296 -19.050 1.00 25.50 90 VAL A CA 1
ATOM 686 C C . VAL A 1 90 ? 22.256 -18.385 -17.682 1.00 25.50 90 VAL A C 1
ATOM 688 O O . VAL A 1 90 ? 22.009 -17.552 -16.817 1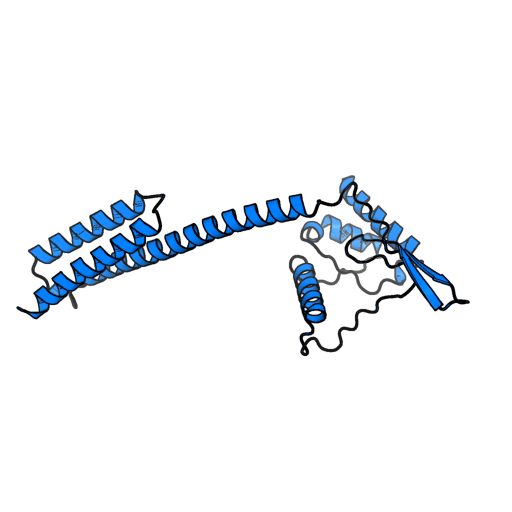.00 25.50 90 VAL A O 1
ATOM 691 N N . THR A 1 91 ? 23.070 -19.418 -17.457 1.00 35.09 91 THR A N 1
ATOM 692 C CA . THR A 1 91 ? 23.502 -19.878 -16.124 1.00 35.09 91 THR A CA 1
ATOM 693 C C . THR A 1 91 ? 24.493 -18.929 -15.426 1.00 35.09 91 THR A C 1
AT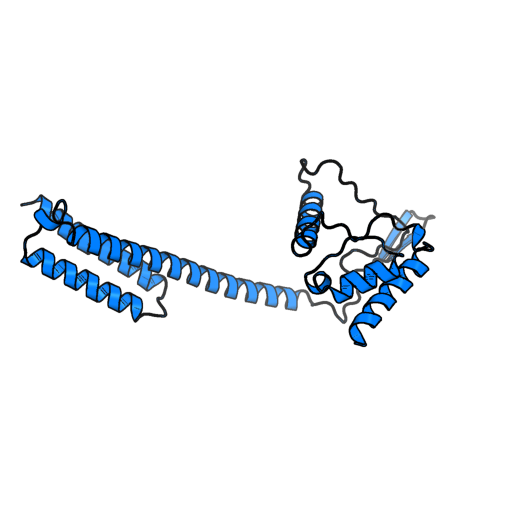OM 695 O O . THR A 1 91 ? 25.697 -19.165 -15.375 1.00 35.09 91 THR A O 1
ATOM 698 N N . PHE A 1 92 ? 23.952 -17.858 -14.855 1.00 35.38 92 PHE A N 1
ATOM 699 C CA . PHE A 1 92 ? 24.392 -17.193 -13.632 1.00 35.38 92 PHE A CA 1
ATOM 700 C C . PHE A 1 92 ? 23.117 -17.038 -12.790 1.00 35.38 92 PHE A C 1
ATOM 702 O O . PHE A 1 92 ? 22.245 -16.259 -13.161 1.00 35.38 92 PHE A O 1
ATOM 709 N N . GLU A 1 93 ? 22.959 -17.802 -11.703 1.00 37.53 93 GLU A N 1
ATOM 710 C CA . GLU A 1 93 ? 21.762 -17.733 -10.845 1.00 37.53 93 GLU A CA 1
ATOM 711 C C . GLU A 1 93 ? 21.742 -16.396 -10.080 1.00 37.53 93 GLU A C 1
ATOM 713 O O . GLU A 1 93 ? 22.260 -16.279 -8.967 1.00 37.53 93 GLU A O 1
ATOM 718 N N . ILE A 1 94 ? 21.164 -15.364 -10.698 1.00 43.50 94 ILE A N 1
ATOM 719 C CA . ILE A 1 94 ? 20.755 -14.130 -10.027 1.00 43.50 94 ILE A CA 1
ATOM 720 C C . ILE A 1 94 ? 19.319 -14.364 -9.569 1.00 43.50 94 ILE A C 1
ATOM 722 O O . ILE A 1 94 ? 18.392 -14.249 -10.365 1.00 43.50 94 ILE A O 1
ATOM 726 N N . HIS A 1 95 ? 19.107 -14.707 -8.298 1.00 40.41 95 HIS A N 1
ATOM 727 C CA . HIS A 1 95 ? 17.730 -14.736 -7.803 1.00 40.41 95 HIS A CA 1
ATOM 728 C C . HIS A 1 95 ? 17.229 -13.308 -7.596 1.00 40.41 95 HIS A C 1
ATOM 730 O O . HIS A 1 95 ? 17.995 -12.406 -7.248 1.00 40.41 95 HIS A O 1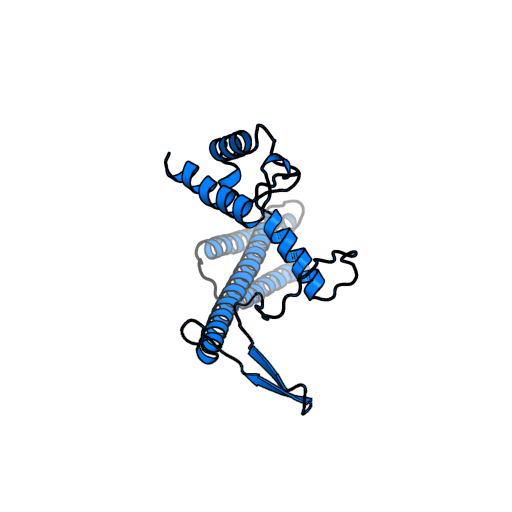
ATOM 736 N N . VAL A 1 96 ? 15.911 -13.138 -7.721 1.00 41.31 96 VAL A N 1
ATOM 737 C CA . VAL A 1 96 ? 15.153 -11.892 -7.492 1.00 41.31 96 VAL A CA 1
ATOM 738 C C . VAL A 1 96 ? 15.529 -11.195 -6.166 1.00 41.31 96 VAL A C 1
ATOM 740 O O . VAL A 1 96 ? 15.434 -9.979 -6.048 1.00 41.31 96 VAL A O 1
ATOM 743 N N . ASN A 1 97 ? 16.059 -11.949 -5.197 1.00 48.66 97 ASN A N 1
ATOM 744 C CA . ASN A 1 97 ? 16.514 -11.472 -3.888 1.00 48.66 97 ASN A CA 1
ATOM 745 C C . ASN A 1 97 ? 17.959 -10.924 -3.846 1.00 48.66 97 ASN A C 1
ATOM 747 O O . ASN A 1 97 ? 18.488 -10.736 -2.754 1.00 48.66 97 ASN A O 1
ATOM 751 N N . VAL A 1 98 ? 18.620 -10.679 -4.987 1.00 44.94 98 VAL A N 1
ATOM 752 C CA . VAL A 1 98 ? 20.011 -10.163 -5.040 1.00 44.94 98 VAL A CA 1
ATOM 753 C C . VAL A 1 98 ? 20.998 -11.093 -4.303 1.00 44.94 98 VAL A C 1
ATOM 755 O O . VAL A 1 98 ? 21.956 -10.657 -3.671 1.00 44.94 98 VAL A O 1
ATOM 758 N N . ILE A 1 99 ? 20.774 -12.407 -4.377 1.00 52.25 99 ILE A N 1
ATOM 759 C CA . ILE A 1 99 ? 21.722 -13.420 -3.892 1.00 52.25 99 ILE A CA 1
ATOM 760 C C . ILE A 1 99 ? 22.354 -14.061 -5.124 1.00 52.25 99 ILE A C 1
ATOM 762 O O . ILE A 1 99 ? 21.643 -14.487 -6.032 1.00 52.25 99 ILE A O 1
ATOM 766 N N . LEU A 1 100 ? 23.686 -14.084 -5.161 1.00 54.16 100 LEU A N 1
ATOM 767 C CA . LEU A 1 100 ? 24.462 -14.651 -6.259 1.00 54.16 100 LEU A CA 1
ATOM 768 C C . LEU A 1 100 ? 25.042 -15.996 -5.800 1.00 54.16 100 LEU A C 1
ATOM 770 O O . LEU A 1 100 ? 25.874 -16.035 -4.889 1.00 54.16 100 LEU A O 1
ATOM 774 N N . TRP A 1 101 ? 24.609 -17.106 -6.405 1.00 47.47 101 TRP A N 1
ATOM 775 C CA . TRP A 1 101 ? 25.224 -18.417 -6.161 1.00 47.47 101 TRP A CA 1
ATOM 776 C C . TRP A 1 101 ? 26.256 -18.724 -7.243 1.00 47.47 101 TRP A C 1
ATOM 778 O O . TRP A 1 101 ? 26.009 -18.535 -8.431 1.00 47.47 101 TRP A O 1
ATOM 788 N N . ALA A 1 102 ? 27.412 -19.241 -6.828 1.00 49.25 102 ALA A N 1
ATOM 789 C CA . ALA A 1 102 ? 28.390 -19.825 -7.732 1.00 49.25 102 ALA A CA 1
ATOM 790 C C . ALA A 1 102 ? 28.431 -21.340 -7.496 1.00 49.25 102 ALA A C 1
ATOM 792 O O . ALA A 1 102 ? 28.860 -21.829 -6.446 1.00 49.25 102 ALA A O 1
ATOM 793 N N . THR A 1 103 ? 27.967 -22.105 -8.476 1.00 47.12 103 THR A N 1
ATOM 794 C CA . THR A 1 103 ? 28.078 -23.565 -8.501 1.00 47.12 103 THR A CA 1
ATOM 795 C C . THR A 1 103 ? 29.233 -23.963 -9.411 1.00 47.12 103 THR A C 1
ATOM 797 O O . THR A 1 103 ? 29.281 -23.590 -10.580 1.00 47.12 103 THR A O 1
ATOM 800 N N . ALA A 1 104 ? 30.186 -24.724 -8.869 1.00 49.94 104 ALA A N 1
ATOM 801 C CA . ALA A 1 104 ? 31.253 -25.343 -9.643 1.00 49.94 104 ALA A CA 1
ATOM 802 C C . ALA A 1 104 ? 31.026 -26.861 -9.670 1.00 49.94 104 ALA A C 1
ATOM 804 O O . ALA A 1 104 ? 30.968 -27.515 -8.625 1.00 49.94 104 ALA A O 1
ATOM 805 N N . GLU A 1 105 ? 30.879 -27.410 -10.874 1.00 48.50 105 GLU A N 1
ATOM 806 C CA . GLU A 1 105 ? 30.715 -28.840 -11.135 1.00 48.50 105 GLU A CA 1
ATOM 807 C C . GLU A 1 105 ? 31.917 -29.349 -11.935 1.00 48.50 105 GLU A C 1
ATOM 809 O O . GLU A 1 105 ? 32.183 -28.879 -13.044 1.00 48.50 105 GLU A O 1
ATOM 814 N N . ASP A 1 106 ? 32.648 -30.315 -11.377 1.00 47.50 106 ASP A N 1
ATOM 815 C CA . ASP A 1 106 ? 33.692 -31.034 -12.104 1.00 47.50 106 ASP A CA 1
ATOM 816 C C . ASP A 1 106 ? 33.070 -32.229 -12.846 1.00 47.50 106 ASP A C 1
ATOM 818 O O . ASP A 1 106 ? 32.701 -33.244 -12.249 1.00 47.50 106 ASP A O 1
ATOM 822 N N . LYS A 1 107 ? 32.973 -32.110 -14.176 1.00 52.81 107 LYS A N 1
ATOM 823 C CA . LYS A 1 107 ? 32.361 -33.115 -15.065 1.00 52.81 107 LYS A CA 1
ATOM 824 C C . LYS A 1 107 ? 33.111 -34.456 -15.112 1.00 52.81 107 LYS A C 1
ATOM 826 O O . LYS A 1 107 ? 32.591 -35.400 -15.698 1.00 52.81 107 LYS A O 1
ATOM 831 N N . GLY A 1 108 ? 34.319 -34.556 -14.547 1.00 52.41 108 GLY A N 1
ATOM 832 C CA . GLY A 1 108 ? 35.097 -35.800 -14.508 1.00 52.41 108 GLY A CA 1
ATOM 833 C C . GLY A 1 108 ? 34.857 -36.667 -13.268 1.00 52.41 108 GLY A C 1
ATOM 834 O O . GLY A 1 108 ? 35.095 -37.872 -13.321 1.00 52.41 108 GLY A O 1
ATOM 835 N N . THR A 1 109 ? 34.401 -36.078 -12.158 1.00 58.88 109 THR A N 1
ATOM 836 C CA . THR A 1 109 ? 34.279 -36.766 -10.857 1.00 58.88 109 THR A CA 1
ATOM 837 C C . THR A 1 109 ? 32.867 -36.744 -10.261 1.00 58.88 109 THR A C 1
ATOM 839 O O . THR A 1 109 ? 32.683 -37.268 -9.166 1.00 58.88 109 THR A O 1
ATOM 842 N N . GLU A 1 110 ? 31.886 -36.140 -10.949 1.00 50.81 110 GLU A N 1
ATOM 843 C CA . GLU A 1 110 ? 30.513 -35.876 -10.458 1.00 50.81 110 GLU A CA 1
ATOM 844 C C . GLU A 1 110 ? 30.446 -35.079 -9.134 1.00 50.81 110 GLU A C 1
ATOM 846 O O . GLU A 1 110 ? 29.372 -34.899 -8.558 1.00 50.81 110 GLU A O 1
ATOM 851 N N . ASN A 1 111 ? 31.569 -34.534 -8.653 1.00 45.75 111 ASN A N 1
ATOM 852 C CA . ASN A 1 111 ? 31.593 -33.716 -7.447 1.00 45.75 111 ASN A CA 1
ATOM 853 C C . ASN A 1 111 ? 31.089 -32.298 -7.741 1.00 45.75 111 ASN A C 1
ATOM 855 O O . ASN A 1 111 ? 31.667 -31.552 -8.536 1.00 45.75 111 ASN A O 1
ATOM 859 N N . LYS A 1 112 ? 30.021 -31.919 -7.035 1.00 50.28 112 LYS A N 1
ATOM 860 C CA . LYS A 1 112 ? 29.414 -30.585 -7.063 1.00 50.28 112 LYS A CA 1
ATOM 861 C C . LYS A 1 112 ? 29.743 -29.866 -5.762 1.00 50.28 112 LYS A C 1
ATOM 863 O O . LYS A 1 112 ? 29.270 -30.272 -4.705 1.00 50.28 112 LYS A O 1
ATOM 868 N N . ASN A 1 113 ? 30.515 -28.785 -5.836 1.00 54.25 113 ASN A N 1
ATOM 869 C CA . ASN A 1 113 ? 30.735 -27.901 -4.694 1.00 54.25 113 ASN A CA 1
ATOM 870 C C . ASN A 1 113 ? 29.976 -26.593 -4.930 1.00 54.25 113 ASN A C 1
ATOM 872 O O . ASN A 1 113 ? 30.285 -25.825 -5.842 1.00 54.25 113 ASN A O 1
ATOM 876 N N . LYS A 1 114 ? 28.959 -26.351 -4.098 1.00 48.41 114 LYS A N 1
ATOM 877 C CA . LYS A 1 114 ? 28.197 -25.100 -4.083 1.00 48.41 114 LYS A CA 1
ATOM 878 C C . LYS A 1 114 ? 28.897 -24.127 -3.137 1.00 48.41 114 LYS A C 1
ATOM 880 O O . LYS A 1 114 ? 28.910 -24.353 -1.930 1.00 48.41 114 LYS A O 1
ATOM 885 N N . ILE A 1 115 ? 29.502 -23.074 -3.683 1.00 54.28 115 ILE A N 1
ATOM 886 C CA . ILE A 1 115 ? 30.139 -22.015 -2.894 1.00 54.28 115 ILE A CA 1
ATOM 887 C C . ILE A 1 115 ? 29.181 -20.824 -2.884 1.00 54.28 115 ILE A C 1
ATOM 889 O O . ILE A 1 115 ? 28.895 -20.226 -3.919 1.00 54.28 115 ILE A O 1
ATOM 893 N N . THR A 1 116 ? 28.660 -20.481 -1.709 1.00 55.09 116 THR A N 1
ATOM 894 C CA . THR A 1 116 ? 27.803 -19.303 -1.546 1.00 55.09 116 THR A CA 1
ATOM 895 C C . THR A 1 116 ? 28.690 -18.072 -1.378 1.00 55.09 116 THR A C 1
ATOM 897 O O . THR A 1 116 ? 29.406 -17.964 -0.385 1.00 55.09 116 THR A O 1
ATOM 900 N N . ILE A 1 117 ? 28.657 -17.152 -2.346 1.00 57.47 117 ILE A N 1
ATOM 901 C CA . ILE A 1 117 ? 29.295 -15.838 -2.222 1.00 57.47 117 ILE A CA 1
ATOM 902 C C . ILE A 1 117 ? 28.237 -14.892 -1.655 1.00 57.47 117 ILE A C 1
ATOM 904 O O . ILE A 1 117 ? 27.490 -14.259 -2.399 1.00 57.47 117 ILE A O 1
ATOM 908 N N . THR A 1 118 ? 28.120 -14.827 -0.332 1.00 56.34 118 THR A N 1
ATOM 909 C CA . THR A 1 118 ? 27.259 -13.830 0.306 1.00 56.34 118 THR A CA 1
ATOM 910 C C . THR A 1 118 ? 27.952 -12.468 0.317 1.00 56.34 118 THR A C 1
ATOM 912 O O . THR A 1 118 ? 29.064 -12.310 0.821 1.00 56.34 118 THR A O 1
ATOM 915 N N . ASN A 1 119 ? 27.295 -11.454 -0.248 1.00 62.69 119 ASN A N 1
ATOM 916 C CA . ASN A 1 119 ? 27.668 -10.059 -0.029 1.00 62.69 119 ASN A CA 1
ATOM 917 C C . ASN A 1 119 ? 27.041 -9.584 1.293 1.00 62.69 119 ASN A C 1
ATOM 919 O O . ASN A 1 119 ? 26.025 -8.897 1.299 1.00 62.69 119 ASN A O 1
ATOM 923 N N . ASP A 1 120 ? 27.637 -9.988 2.415 1.00 59.38 120 ASP A N 1
ATOM 924 C CA . ASP A 1 120 ? 27.095 -9.748 3.762 1.00 59.38 120 ASP A CA 1
ATOM 925 C C . ASP A 1 120 ? 27.204 -8.283 4.231 1.00 59.38 120 ASP A C 1
ATOM 927 O O . ASP A 1 120 ? 26.661 -7.927 5.270 1.00 59.38 120 ASP A O 1
ATOM 931 N N . GLN A 1 121 ? 27.900 -7.404 3.497 1.00 63.25 121 GLN A N 1
ATOM 932 C CA . GLN A 1 121 ? 28.212 -6.048 3.981 1.00 63.25 121 GLN A CA 1
ATOM 933 C C . GLN A 1 121 ? 26.992 -5.117 4.065 1.00 63.25 121 GLN A C 1
ATOM 935 O O . GLN A 1 121 ? 27.019 -4.157 4.831 1.00 63.25 121 GLN A O 1
ATOM 940 N N . ASN A 1 122 ? 25.934 -5.402 3.300 1.00 66.06 122 ASN A N 1
ATOM 941 C CA . ASN A 1 122 ? 24.705 -4.602 3.253 1.00 66.06 122 ASN A CA 1
ATOM 942 C C . ASN A 1 122 ? 23.440 -5.403 3.610 1.00 66.06 122 ASN A C 1
ATOM 944 O O . ASN A 1 122 ? 22.337 -4.859 3.535 1.00 66.06 122 ASN A O 1
ATOM 948 N N . CYS A 1 123 ? 23.576 -6.682 3.968 1.00 69.75 123 CYS A N 1
ATOM 949 C CA . CYS A 1 123 ? 22.454 -7.529 4.357 1.00 69.75 123 CYS A CA 1
ATOM 950 C C . CYS A 1 123 ? 22.310 -7.528 5.879 1.00 69.75 123 CYS A C 1
ATOM 952 O O . CYS A 1 123 ? 23.301 -7.578 6.602 1.00 69.75 123 CYS A O 1
ATOM 954 N N . LEU A 1 124 ? 21.069 -7.481 6.364 1.00 78.38 124 LEU A N 1
ATOM 955 C CA . LEU A 1 124 ? 20.804 -7.599 7.793 1.00 78.38 124 LEU A CA 1
ATOM 956 C C . LEU A 1 124 ? 21.245 -8.974 8.285 1.00 78.38 124 LEU A C 1
ATOM 958 O O . LEU A 1 124 ? 20.946 -9.999 7.665 1.00 78.38 124 LEU A O 1
ATOM 962 N N . THR A 1 125 ? 21.921 -8.989 9.426 1.00 83.62 125 THR A N 1
ATOM 963 C CA . THR A 1 125 ? 22.245 -10.242 10.102 1.00 83.62 125 THR A CA 1
ATOM 964 C C . THR A 1 125 ? 20.966 -10.916 10.617 1.00 83.62 125 THR A C 1
ATOM 966 O O . THR A 1 125 ? 19.987 -10.229 10.932 1.00 83.62 125 THR A O 1
ATOM 969 N N . PRO A 1 126 ? 20.942 -12.254 10.761 1.00 83.81 126 PRO A N 1
ATOM 970 C CA . PRO A 1 126 ? 19.783 -12.959 11.314 1.00 83.81 126 PRO A CA 1
ATOM 971 C C . PRO A 1 126 ? 19.331 -12.423 12.683 1.00 83.81 126 PRO A C 1
ATOM 973 O O . PRO A 1 126 ? 18.133 -12.359 12.945 1.00 83.81 126 PRO A O 1
ATOM 976 N N . GLU A 1 127 ? 20.270 -11.975 13.524 1.00 87.69 127 GLU A N 1
ATOM 977 C CA . GLU A 1 127 ? 19.981 -11.380 14.838 1.00 87.69 127 GLU A CA 1
ATOM 978 C C . GLU A 1 127 ? 19.265 -10.022 14.723 1.00 87.69 127 GLU A C 1
ATOM 980 O O . GLU A 1 127 ? 18.329 -9.734 15.472 1.00 87.69 127 GLU A O 1
ATOM 985 N N . GLU A 1 128 ? 19.673 -9.177 13.771 1.00 87.38 128 GLU A N 1
ATOM 986 C CA . GLU A 1 128 ? 19.001 -7.903 13.498 1.00 87.38 128 GLU A CA 1
ATOM 987 C C . GLU A 1 128 ? 17.596 -8.125 12.942 1.00 87.38 128 GLU A C 1
ATOM 989 O O . GLU A 1 128 ? 16.663 -7.436 13.359 1.00 87.38 128 GLU A O 1
ATOM 994 N N . ILE A 1 129 ? 17.431 -9.113 12.056 1.00 87.44 129 ILE A N 1
ATOM 995 C CA . ILE A 1 129 ? 16.123 -9.515 11.527 1.00 87.44 129 ILE A CA 1
ATOM 996 C C . ILE A 1 129 ? 15.219 -9.975 12.673 1.00 87.44 129 ILE A C 1
ATOM 998 O O . ILE A 1 129 ? 14.101 -9.484 12.799 1.00 87.44 129 ILE A O 1
ATOM 1002 N N . GLU A 1 130 ? 15.699 -10.859 13.549 1.00 91.00 130 GLU A N 1
ATOM 1003 C CA . GLU A 1 130 ? 14.922 -11.350 14.692 1.00 91.00 130 GLU A CA 1
ATOM 1004 C C . GLU A 1 130 ? 14.523 -10.213 15.642 1.00 91.00 130 GLU A C 1
ATOM 1006 O O . GLU A 1 130 ? 13.386 -10.153 16.122 1.00 91.00 130 GLU A O 1
ATOM 1011 N N . LYS A 1 131 ? 15.423 -9.256 15.887 1.00 93.56 131 LYS A N 1
ATOM 1012 C CA . LYS A 1 131 ? 15.100 -8.062 16.672 1.00 93.56 131 LYS A CA 1
ATOM 1013 C C . LYS A 1 131 ? 14.010 -7.218 16.004 1.00 93.56 131 LYS A C 1
ATOM 1015 O O . LYS A 1 131 ? 13.079 -6.795 16.686 1.00 93.56 131 LYS A O 1
ATOM 1020 N N . MET A 1 132 ? 14.102 -6.995 14.692 1.00 90.38 132 MET A N 1
ATOM 1021 C CA . MET A 1 132 ? 13.083 -6.257 13.938 1.00 90.38 132 MET A CA 1
ATOM 1022 C C . MET A 1 132 ? 11.730 -6.970 13.973 1.00 90.38 132 MET A C 1
ATOM 1024 O O . MET A 1 132 ? 10.718 -6.317 14.210 1.00 90.38 132 MET A O 1
ATOM 1028 N N . VAL A 1 133 ? 11.706 -8.296 13.812 1.00 93.38 133 VAL A N 1
ATOM 1029 C CA . VAL A 1 133 ? 10.478 -9.102 13.899 1.00 93.38 133 VAL A CA 1
ATOM 1030 C C . VAL A 1 133 ? 9.839 -8.963 15.280 1.00 93.38 133 VAL A C 1
ATOM 1032 O O . VAL A 1 133 ? 8.662 -8.628 15.373 1.00 93.38 133 VAL A O 1
ATOM 1035 N N . ASN A 1 134 ? 10.619 -9.110 16.355 1.00 93.62 134 ASN A N 1
ATOM 1036 C CA . ASN A 1 134 ? 10.120 -8.949 17.723 1.00 93.62 134 ASN A CA 1
ATOM 1037 C C . ASN A 1 134 ? 9.547 -7.547 17.993 1.00 93.62 134 ASN A C 1
ATOM 1039 O O . ASN A 1 134 ? 8.576 -7.401 18.737 1.00 93.62 134 ASN A O 1
ATOM 1043 N N . ASP A 1 135 ? 10.152 -6.497 17.437 1.00 92.25 135 ASP A N 1
ATOM 1044 C CA . ASP A 1 135 ? 9.649 -5.133 17.609 1.00 92.25 135 ASP A CA 1
ATOM 1045 C C . ASP A 1 135 ? 8.373 -4.897 16.784 1.00 92.25 135 ASP A C 1
ATOM 1047 O O . ASP A 1 135 ? 7.416 -4.322 17.305 1.00 92.25 135 ASP A O 1
ATOM 1051 N N . VAL A 1 136 ? 8.298 -5.427 15.558 1.00 92.38 136 VAL A N 1
ATOM 1052 C CA . VAL A 1 136 ? 7.074 -5.417 14.738 1.00 92.38 136 VAL A CA 1
ATOM 1053 C C . VAL A 1 136 ? 5.930 -6.147 15.442 1.00 92.38 136 VAL A C 1
ATOM 1055 O O . VAL A 1 136 ? 4.822 -5.618 15.499 1.00 92.38 136 VAL A O 1
ATOM 1058 N N . GLU A 1 137 ? 6.180 -7.316 16.033 1.00 93.00 137 GLU A N 1
ATOM 1059 C CA . GLU A 1 137 ? 5.161 -8.079 16.763 1.00 93.00 137 GLU A CA 1
ATOM 1060 C C . GLU A 1 137 ? 4.612 -7.317 17.976 1.00 93.00 137 GLU A C 1
ATOM 1062 O O . GLU A 1 137 ? 3.401 -7.320 18.216 1.00 93.00 137 GLU A O 1
ATOM 1067 N N . LYS A 1 138 ? 5.471 -6.608 18.721 1.00 92.44 138 LYS A N 1
ATOM 1068 C CA . LYS A 1 138 ? 5.023 -5.754 19.834 1.00 92.44 138 LYS A CA 1
ATOM 1069 C C . LYS A 1 138 ? 4.100 -4.641 19.347 1.00 92.44 138 LYS A C 1
ATOM 1071 O O . LYS A 1 138 ? 3.041 -4.446 19.942 1.00 92.44 138 LYS A O 1
ATOM 1076 N N . PHE A 1 139 ? 4.470 -3.937 18.276 1.00 91.00 139 PHE A N 1
ATOM 1077 C CA . PHE A 1 139 ? 3.636 -2.869 17.717 1.00 91.00 139 PHE A CA 1
ATOM 1078 C C . PHE A 1 139 ? 2.330 -3.411 17.127 1.00 91.00 139 PHE A C 1
ATOM 1080 O O . PHE A 1 139 ? 1.271 -2.835 17.362 1.00 91.00 139 PHE A O 1
ATOM 1087 N N . ALA A 1 140 ? 2.369 -4.568 16.463 1.00 91.62 140 ALA A N 1
ATOM 1088 C CA . ALA A 1 140 ? 1.172 -5.234 15.961 1.00 91.62 140 ALA A CA 1
ATOM 1089 C C . ALA A 1 140 ? 0.198 -5.607 17.096 1.00 91.62 140 ALA A C 1
ATOM 1091 O O . ALA A 1 140 ? -1.016 -5.437 16.957 1.00 91.62 140 ALA A O 1
ATOM 1092 N N . GLU A 1 141 ? 0.703 -6.073 18.243 1.00 89.50 141 GLU A N 1
ATOM 1093 C CA . GLU A 1 141 ? -0.128 -6.360 19.418 1.00 89.50 141 GLU A CA 1
ATOM 1094 C C . GLU A 1 141 ? -0.681 -5.075 20.066 1.00 89.50 141 GLU A C 1
ATOM 1096 O O . GLU A 1 141 ? -1.834 -5.046 20.507 1.00 89.50 141 GLU A O 1
ATOM 1101 N N . GLU A 1 142 ? 0.089 -3.984 20.098 1.00 84.44 142 GLU A N 1
ATOM 1102 C CA . GLU A 1 142 ? -0.403 -2.671 20.539 1.00 84.44 142 GLU A CA 1
ATOM 1103 C C . GLU A 1 142 ? -1.534 -2.147 19.640 1.00 84.44 142 GLU A C 1
ATOM 1105 O O . GLU A 1 142 ? -2.586 -1.745 20.155 1.00 84.44 142 GLU A O 1
ATOM 1110 N N . ASP A 1 143 ? -1.372 -2.238 18.319 1.00 87.50 143 ASP A N 1
ATOM 1111 C CA . ASP A 1 143 ? -2.372 -1.838 17.326 1.00 87.50 143 ASP A CA 1
ATOM 1112 C C . ASP A 1 143 ? -3.633 -2.701 17.409 1.00 87.50 143 ASP A C 1
ATOM 1114 O O . ASP A 1 143 ? -4.758 -2.189 17.397 1.00 87.50 143 ASP A O 1
ATOM 1118 N N . LYS A 1 144 ? -3.475 -4.017 17.589 1.00 88.62 144 LYS A N 1
ATOM 1119 C CA . LYS A 1 144 ? -4.595 -4.940 17.804 1.00 88.62 144 LYS A CA 1
ATOM 1120 C C . LYS A 1 144 ? -5.383 -4.582 19.061 1.00 88.62 144 LYS A C 1
ATOM 1122 O O . LYS A 1 144 ? -6.616 -4.531 19.033 1.00 88.62 144 LYS A O 1
ATOM 1127 N N . ARG A 1 145 ? -4.693 -4.276 20.164 1.00 82.12 145 ARG A N 1
ATOM 1128 C CA . ARG A 1 145 ? -5.335 -3.832 21.411 1.00 82.12 145 ARG A CA 1
ATOM 1129 C C . ARG A 1 145 ? -6.030 -2.485 21.247 1.00 82.12 145 ARG A C 1
ATOM 1131 O O . ARG A 1 145 ? -7.082 -2.275 21.855 1.00 82.12 145 ARG A O 1
ATOM 1138 N N . LEU A 1 146 ? -5.475 -1.577 20.448 1.00 80.38 146 LEU A N 1
ATOM 1139 C CA . LEU A 1 146 ? -6.113 -0.302 20.141 1.00 80.38 146 LEU A CA 1
ATOM 1140 C C . LEU A 1 146 ? -7.391 -0.511 19.320 1.00 80.38 146 LEU A C 1
ATOM 1142 O O . LEU A 1 146 ? -8.436 0.017 19.704 1.00 80.38 146 LEU A O 1
ATOM 1146 N N . LYS A 1 147 ? -7.336 -1.340 18.270 1.00 85.12 147 LYS A N 1
ATOM 1147 C CA . LYS A 1 147 ? -8.495 -1.714 17.447 1.00 85.12 147 LYS A CA 1
ATOM 1148 C C . LYS A 1 147 ? -9.615 -2.313 18.295 1.00 85.12 147 LYS A C 1
ATOM 1150 O O . LYS A 1 147 ? -10.717 -1.775 18.311 1.00 85.12 147 LYS A O 1
ATOM 1155 N N . GLU A 1 148 ? -9.316 -3.330 19.105 1.00 82.81 148 GLU A N 1
ATOM 1156 C CA . GLU A 1 148 ? -10.301 -3.936 20.012 1.00 82.81 148 GLU A CA 1
ATOM 1157 C C . GLU A 1 148 ? -10.906 -2.919 20.997 1.00 82.81 148 GLU A C 1
ATOM 1159 O O . GLU A 1 148 ? -12.081 -3.014 21.370 1.00 82.81 148 GLU A O 1
ATOM 1164 N N . CYS A 1 149 ? -10.113 -1.950 21.464 1.00 76.31 149 CYS A N 1
ATOM 1165 C CA . CYS A 1 149 ? -10.605 -0.905 22.352 1.00 76.31 149 CYS A CA 1
ATOM 1166 C C . CYS A 1 149 ? -11.561 0.055 21.632 1.00 76.31 149 CYS A C 1
ATOM 1168 O O . CYS A 1 149 ? -12.578 0.435 22.217 1.00 76.31 149 CYS A O 1
ATOM 1170 N N . ILE A 1 150 ? -11.243 0.433 20.391 1.00 82.12 150 ILE A N 1
ATOM 1171 C CA . ILE A 1 150 ? -12.085 1.285 19.544 1.00 82.12 150 ILE A CA 1
ATOM 1172 C C . ILE A 1 150 ? -13.394 0.564 19.223 1.00 82.12 150 ILE A C 1
ATOM 1174 O O . ILE A 1 150 ? -14.455 1.132 19.465 1.00 82.12 150 ILE A O 1
ATOM 1178 N N . ASP A 1 151 ? -13.339 -0.699 18.805 1.00 83.62 151 ASP A N 1
ATOM 1179 C CA . ASP A 1 151 ? -14.529 -1.508 18.520 1.00 83.62 151 ASP A CA 1
ATOM 1180 C C . ASP A 1 151 ? -15.414 -1.626 19.768 1.00 83.62 151 ASP A C 1
ATOM 1182 O O . ASP A 1 151 ? -16.614 -1.343 19.743 1.00 83.62 151 ASP A O 1
ATOM 1186 N N . THR A 1 152 ? -14.799 -1.922 20.920 1.00 80.44 152 THR A N 1
ATOM 1187 C CA . THR A 1 152 ? -15.516 -2.020 22.197 1.00 80.44 152 THR A CA 1
ATOM 1188 C C . THR A 1 152 ? -16.195 -0.700 22.580 1.00 80.44 152 THR A C 1
ATOM 1190 O O . THR A 1 152 ? -17.289 -0.718 23.159 1.00 80.44 152 THR A O 1
ATOM 1193 N N . ARG A 1 153 ? -15.539 0.432 22.299 1.00 79.31 153 ARG A N 1
ATOM 1194 C CA . ARG A 1 153 ? -16.050 1.780 22.564 1.00 79.31 153 ARG A CA 1
ATOM 1195 C C . ARG A 1 153 ? -17.211 2.115 21.633 1.00 79.31 153 ARG A C 1
ATOM 1197 O O . ARG A 1 153 ? -18.258 2.502 22.135 1.00 79.31 153 ARG A O 1
ATOM 1204 N N . ASN A 1 154 ? -17.050 1.899 20.330 1.00 83.38 154 ASN A N 1
ATOM 1205 C CA . ASN A 1 154 ? -18.072 2.177 19.322 1.00 83.38 154 ASN A CA 1
ATOM 1206 C C . ASN A 1 154 ? -19.337 1.344 19.571 1.00 83.38 154 ASN A C 1
ATOM 1208 O O . ASN A 1 154 ? -20.451 1.848 19.452 1.00 83.38 154 ASN A O 1
ATOM 1212 N N . GLU A 1 155 ? -19.186 0.089 19.998 1.00 82.38 155 GLU A N 1
ATOM 1213 C CA . GLU A 1 155 ? -20.307 -0.746 20.439 1.00 82.38 155 GLU A CA 1
ATOM 1214 C C . GLU A 1 155 ? -20.997 -0.188 21.699 1.00 82.38 155 GLU A C 1
ATOM 1216 O O . GLU A 1 155 ? -22.222 -0.233 21.801 1.00 82.38 155 GLU A O 1
ATOM 1221 N N . LEU A 1 156 ? -20.233 0.332 22.673 1.00 78.38 156 LEU A N 1
ATOM 1222 C CA . LEU A 1 156 ? -20.787 0.925 23.899 1.00 78.38 156 LEU A CA 1
ATOM 1223 C C . LEU A 1 156 ? -21.555 2.215 23.593 1.00 78.38 156 LEU A C 1
ATOM 1225 O O . LEU A 1 156 ? -22.640 2.424 24.126 1.00 78.38 156 LEU A O 1
ATOM 1229 N N . GLU A 1 157 ? -20.988 3.048 22.727 1.00 81.31 157 GLU A N 1
ATOM 1230 C CA . GLU A 1 157 ? -21.563 4.302 22.256 1.00 81.31 157 GLU A CA 1
ATOM 1231 C C . GLU A 1 157 ? -22.840 4.052 21.448 1.00 81.31 157 GLU A C 1
ATOM 1233 O O . GLU A 1 157 ? -23.892 4.595 21.776 1.00 81.31 157 GLU A O 1
ATOM 1238 N N . SER A 1 158 ? -22.791 3.136 20.475 1.00 85.38 158 SER A N 1
ATOM 1239 C CA . SER A 1 158 ? -23.967 2.721 19.699 1.00 85.38 158 SER A CA 1
ATOM 1240 C C . SER A 1 158 ? -25.078 2.202 20.612 1.00 85.38 158 SER A C 1
ATOM 1242 O O . SER A 1 158 ? -26.246 2.552 20.439 1.00 85.38 158 SER A O 1
ATOM 1244 N N . TYR A 1 159 ? -24.725 1.414 21.635 1.00 80.06 159 TYR A N 1
ATOM 1245 C CA . TYR A 1 159 ? -25.693 0.944 22.620 1.00 80.06 159 TYR A CA 1
ATOM 1246 C C . TYR A 1 159 ? -26.252 2.099 23.471 1.00 80.06 159 TYR A C 1
ATOM 1248 O O . TYR A 1 159 ? -27.466 2.163 23.647 1.00 80.06 159 TYR A O 1
ATOM 1256 N N . ALA A 1 160 ? -25.424 3.048 23.930 1.00 81.62 160 ALA A N 1
ATOM 1257 C CA . ALA A 1 160 ? -25.863 4.227 24.692 1.00 81.62 160 ALA A CA 1
ATOM 1258 C C . ALA A 1 160 ? -26.886 5.063 23.913 1.00 81.62 160 ALA A C 1
ATOM 1260 O O . ALA A 1 160 ? -27.952 5.384 24.435 1.00 81.62 160 ALA A O 1
ATOM 1261 N N . TYR A 1 161 ? -26.598 5.350 22.642 1.00 83.75 161 TYR A N 1
ATOM 1262 C CA . TYR A 1 161 ? -27.513 6.080 21.769 1.00 83.75 161 TYR A CA 1
ATOM 1263 C C . TYR A 1 161 ? -28.782 5.281 21.458 1.00 83.75 161 TYR A C 1
ATOM 1265 O O . TYR A 1 161 ? -29.876 5.845 21.487 1.00 83.75 161 TYR A O 1
ATOM 1273 N N . SER A 1 162 ? -28.673 3.965 21.241 1.00 83.19 162 SER A N 1
ATOM 1274 C CA . SER A 1 162 ? -29.850 3.107 21.049 1.00 83.19 162 SER A CA 1
ATOM 1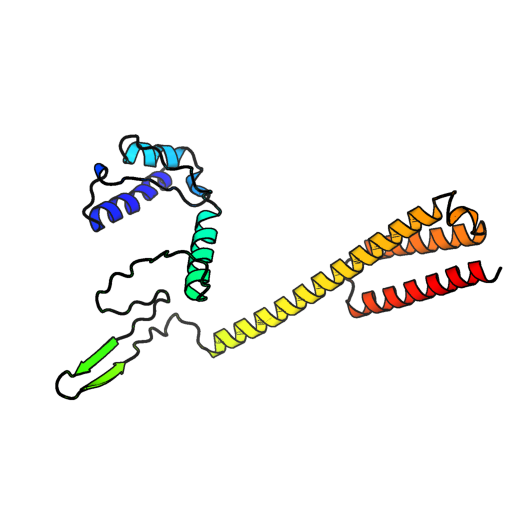275 C C . SER A 1 162 ? -30.767 3.102 22.277 1.00 83.19 162 SER A C 1
ATOM 1277 O O . SER A 1 162 ? -31.988 3.075 22.135 1.00 83.19 162 SER A O 1
ATOM 1279 N N . LEU A 1 163 ? -30.189 3.177 23.481 1.00 77.31 163 LEU A N 1
ATOM 1280 C CA . LEU A 1 163 ? -30.933 3.285 24.730 1.00 77.31 163 LEU A CA 1
ATOM 1281 C C . LEU A 1 163 ? -31.574 4.661 24.885 1.00 77.31 163 LEU A C 1
ATOM 1283 O O . LEU A 1 163 ? -32.759 4.728 25.197 1.00 77.31 163 LEU A O 1
ATOM 1287 N N . LYS A 1 164 ? -30.835 5.746 24.612 1.00 81.69 164 LYS A N 1
ATOM 1288 C CA . LYS A 1 164 ? -31.380 7.114 24.617 1.00 81.69 164 LYS A CA 1
ATOM 1289 C C . LYS A 1 164 ? -32.602 7.216 23.700 1.00 81.69 164 LYS A C 1
ATOM 1291 O O . LYS A 1 164 ? -33.623 7.776 24.086 1.00 81.69 164 LYS A O 1
ATOM 1296 N N . TYR A 1 165 ? -32.530 6.593 22.523 1.00 82.50 165 TYR A N 1
ATOM 1297 C CA . TYR A 1 165 ? -33.654 6.506 21.595 1.00 82.50 165 TYR A CA 1
ATOM 1298 C C . TYR A 1 165 ? -34.833 5.691 22.159 1.00 82.50 165 TYR A C 1
ATOM 1300 O O . TYR A 1 165 ? -35.961 6.174 22.154 1.00 82.50 165 TYR A O 1
ATOM 1308 N N . GLN A 1 166 ? -34.589 4.492 22.702 1.00 77.56 166 GLN A N 1
ATOM 1309 C CA . GLN A 1 166 ? -35.639 3.634 23.282 1.00 77.56 166 GLN A CA 1
ATOM 1310 C C . GLN A 1 166 ? -36.352 4.256 24.495 1.00 77.56 166 GLN A C 1
ATOM 1312 O O . GLN A 1 166 ? -37.535 3.993 24.704 1.00 77.56 166 GLN A O 1
ATOM 1317 N N . ILE A 1 167 ? -35.647 5.065 25.289 1.00 73.50 167 ILE A N 1
ATOM 1318 C CA . ILE A 1 167 ? -36.211 5.800 26.432 1.00 73.50 167 ILE A CA 1
ATOM 1319 C C . ILE A 1 167 ? -37.030 7.015 25.952 1.00 73.50 167 ILE A C 1
ATOM 1321 O O . ILE A 1 167 ? -38.080 7.339 26.522 1.00 73.50 167 ILE A O 1
ATOM 1325 N N . GLY A 1 168 ? -36.577 7.670 24.878 1.00 70.25 168 GLY A N 1
ATOM 1326 C CA . GLY A 1 168 ? -37.279 8.779 24.229 1.00 70.25 168 GLY A CA 1
ATOM 1327 C C . GLY A 1 168 ? -38.561 8.364 23.496 1.00 70.25 168 GLY A C 1
ATOM 1328 O O . GLY A 1 168 ? -39.478 9.178 23.367 1.00 70.25 168 GLY A O 1
ATOM 1329 N N . ASP A 1 169 ? -38.653 7.105 23.063 1.00 75.44 169 ASP A N 1
ATOM 1330 C CA . ASP A 1 169 ? -39.802 6.556 22.341 1.00 75.44 169 ASP A CA 1
ATOM 1331 C C . ASP A 1 169 ? -41.006 6.303 23.274 1.00 75.44 169 ASP A C 1
ATOM 1333 O O . ASP A 1 169 ? -40.976 5.458 24.177 1.00 75.44 169 ASP A O 1
ATOM 1337 N N . LYS A 1 170 ? -42.089 7.060 23.049 1.00 60.97 170 LYS A N 1
ATOM 1338 C CA . LYS A 1 170 ? -43.317 7.046 23.864 1.00 60.97 170 LYS A CA 1
ATOM 1339 C C . LYS A 1 170 ? -44.214 5.826 23.615 1.00 60.97 170 LYS A C 1
ATOM 1341 O O . LYS A 1 170 ? -45.123 5.614 24.408 1.00 60.97 170 LYS A O 1
ATOM 1346 N N . GLU A 1 171 ? -43.977 5.029 22.568 1.00 59.00 171 GLU A N 1
ATOM 1347 C CA . GLU A 1 171 ? -44.779 3.825 22.272 1.00 59.00 171 GLU A CA 1
ATOM 1348 C C . GLU A 1 171 ? -44.234 2.530 22.907 1.00 59.00 171 GLU A C 1
ATOM 1350 O O . GLU A 1 171 ? -44.953 1.531 22.960 1.00 59.00 171 GLU A O 1
ATOM 1355 N N . LYS A 1 172 ? -42.976 2.508 23.378 1.00 65.62 172 LYS A N 1
ATOM 1356 C CA . LYS A 1 172 ? -42.287 1.273 23.813 1.00 65.62 172 LYS A CA 1
ATOM 1357 C C . LYS A 1 172 ? -41.880 1.279 25.289 1.00 65.62 172 LYS A C 1
ATOM 1359 O O . LYS A 1 172 ? -42.708 1.030 26.158 1.00 65.62 172 LYS A O 1
ATOM 1364 N N . LEU A 1 173 ? -40.596 1.486 25.596 1.00 59.25 173 LEU A N 1
ATOM 1365 C CA . LEU A 1 173 ? -40.110 1.487 26.982 1.00 59.25 173 LEU A CA 1
ATOM 1366 C C . LEU A 1 173 ? -40.552 2.753 27.726 1.00 59.25 173 LEU A C 1
ATOM 1368 O O . LEU A 1 173 ? -40.814 2.696 28.924 1.00 59.25 173 LEU A O 1
ATOM 1372 N N . GLY A 1 174 ? -40.680 3.879 27.016 1.00 58.72 174 GLY A N 1
ATOM 1373 C CA . GLY A 1 174 ? -41.044 5.165 27.605 1.00 58.72 174 GLY A CA 1
ATOM 1374 C C . GLY A 1 174 ? -42.448 5.222 28.216 1.00 58.72 174 GLY A C 1
ATOM 1375 O O . GLY A 1 174 ? -42.697 6.115 29.019 1.00 58.72 174 GLY A O 1
ATOM 1376 N N . SER A 1 175 ? -43.348 4.293 27.872 1.00 58.84 175 SER A N 1
ATOM 1377 C CA . SER A 1 175 ? -44.692 4.183 28.459 1.00 58.84 175 SER A CA 1
ATOM 1378 C C . SER A 1 175 ? -44.785 3.189 29.623 1.00 58.84 175 SER A C 1
ATOM 1380 O O . SER A 1 175 ? -45.786 3.192 30.335 1.00 58.84 175 SER A O 1
ATOM 1382 N N . LYS A 1 176 ? -43.776 2.326 29.807 1.00 67.25 176 LYS A N 1
ATOM 1383 C CA . LYS A 1 176 ? -43.721 1.315 30.882 1.00 67.25 176 LYS A CA 1
ATOM 1384 C C . LYS A 1 176 ? -42.886 1.751 32.087 1.00 67.25 176 LYS A C 1
ATOM 1386 O O . LYS A 1 176 ? -42.945 1.105 33.124 1.00 67.25 176 LYS A O 1
ATOM 1391 N N . LEU A 1 177 ? -42.103 2.816 31.942 1.00 63.81 177 LEU A N 1
ATOM 1392 C CA . LEU A 1 177 ? -41.252 3.359 32.996 1.00 63.81 177 LEU A CA 1
ATOM 1393 C C . LEU A 1 177 ? -41.982 4.463 33.771 1.00 63.81 177 LEU A C 1
ATOM 1395 O O . LEU A 1 177 ? -42.661 5.301 33.175 1.00 63.81 177 LEU A O 1
ATOM 1399 N N . SER A 1 178 ? -41.796 4.489 35.093 1.00 69.69 178 SER A N 1
ATOM 1400 C CA . SER A 1 178 ? -42.184 5.626 35.934 1.00 69.69 178 SER A CA 1
ATOM 1401 C C . SER A 1 178 ? -41.460 6.902 35.478 1.00 69.69 178 SER A C 1
ATOM 1403 O O . SER A 1 178 ? -40.350 6.836 34.942 1.00 69.69 178 SER A O 1
ATOM 1405 N N . SER A 1 179 ? -42.051 8.081 35.710 1.00 68.31 179 SER A N 1
ATOM 1406 C CA . SER A 1 179 ? -41.404 9.366 35.396 1.00 68.31 179 SER A CA 1
ATOM 1407 C C . SER A 1 179 ? -40.057 9.534 36.108 1.00 68.31 179 SER A C 1
ATOM 1409 O O . SER A 1 179 ? -39.140 10.117 35.541 1.00 68.31 179 SER A O 1
ATOM 1411 N N . GLU A 1 180 ? -39.930 8.977 37.315 1.00 72.81 180 GLU A N 1
ATOM 1412 C CA . GLU A 1 180 ? -38.712 9.019 38.136 1.00 72.81 180 GLU A CA 1
ATOM 1413 C C . GLU A 1 180 ? -37.614 8.073 37.604 1.00 72.81 180 GLU A C 1
ATOM 1415 O O . GLU A 1 180 ? -36.436 8.437 37.531 1.00 72.81 180 GLU A O 1
ATOM 1420 N N . ASP A 1 181 ? -38.000 6.884 37.126 1.00 75.31 181 ASP A N 1
ATOM 1421 C CA . ASP A 1 181 ? -37.071 5.930 36.507 1.00 75.31 181 ASP A CA 1
ATOM 1422 C C . ASP A 1 181 ? -36.569 6.442 35.158 1.00 75.31 181 ASP A C 1
ATOM 1424 O O . ASP A 1 181 ? -35.392 6.294 34.827 1.00 75.31 181 ASP A O 1
ATOM 1428 N N . LYS A 1 182 ? -37.445 7.090 34.382 1.00 73.69 182 LYS A N 1
ATOM 1429 C CA . LYS A 1 182 ? -37.082 7.684 33.096 1.00 73.69 182 LYS A CA 1
ATOM 1430 C C . LYS A 1 182 ? -36.014 8.768 33.253 1.00 73.69 182 LYS A C 1
ATOM 1432 O O . LYS A 1 182 ? -35.020 8.740 32.531 1.00 73.69 182 LYS A O 1
ATOM 1437 N N . GLU A 1 183 ? -36.178 9.663 34.224 1.00 78.06 183 GLU A N 1
ATOM 1438 C CA . GLU A 1 183 ? -35.209 10.726 34.513 1.00 78.06 183 GLU A CA 1
ATOM 1439 C C . GLU A 1 183 ? -33.865 10.153 34.998 1.00 78.06 183 GLU A C 1
ATOM 1441 O O . GLU A 1 183 ? -32.796 10.555 34.529 1.00 78.06 183 GLU A O 1
ATOM 1446 N N . THR A 1 184 ? -33.907 9.138 35.867 1.00 77.94 184 THR A N 1
ATOM 1447 C CA . THR A 1 184 ? -32.702 8.443 36.350 1.00 77.94 184 THR A CA 1
ATOM 1448 C C . THR A 1 184 ? -31.944 7.756 35.208 1.00 77.94 184 THR A C 1
ATOM 1450 O O . THR A 1 184 ? -30.711 7.800 35.149 1.00 77.94 184 THR A O 1
ATOM 1453 N N . MET A 1 185 ? -32.673 7.150 34.269 1.00 73.81 185 MET A N 1
ATOM 1454 C CA . MET A 1 185 ? -32.120 6.465 33.103 1.00 73.81 185 MET A CA 1
ATOM 1455 C C . MET A 1 185 ? -31.522 7.426 32.072 1.00 73.81 185 MET A C 1
ATOM 1457 O O . MET A 1 185 ? -30.426 7.165 31.573 1.00 73.81 185 MET A O 1
ATOM 1461 N N . GLU A 1 186 ? -32.199 8.536 31.770 1.00 79.75 186 GLU A N 1
ATOM 1462 C CA . GLU A 1 186 ? -31.685 9.577 30.871 1.00 79.75 186 GLU A CA 1
ATOM 1463 C C . GLU A 1 186 ? -30.394 10.181 31.431 1.00 79.75 186 GLU A C 1
ATOM 1465 O O . GLU A 1 186 ? -29.380 10.207 30.732 1.00 79.75 186 GLU A O 1
ATOM 1470 N N . LYS A 1 187 ? -30.374 10.528 32.725 1.00 83.19 187 LYS A N 1
ATOM 1471 C C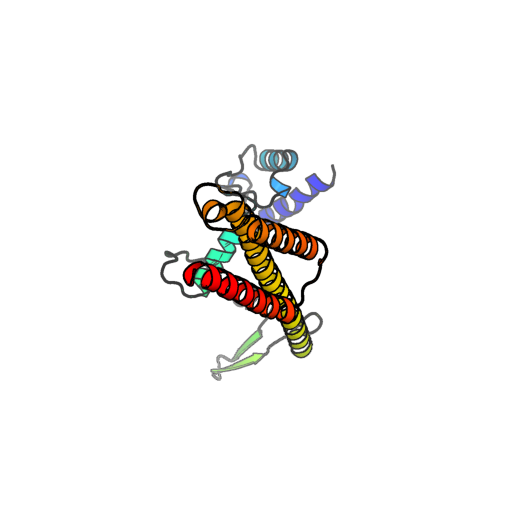A . LYS A 1 187 ? -29.179 11.053 33.398 1.00 83.19 187 LYS A CA 1
ATOM 1472 C C . LYS A 1 187 ? -28.017 10.056 33.391 1.00 83.19 187 LYS A C 1
ATOM 1474 O O . LYS A 1 187 ? -26.883 10.428 33.095 1.00 83.19 187 LYS A O 1
ATOM 1479 N N . ALA A 1 188 ? -28.287 8.777 33.663 1.00 79.69 188 ALA A N 1
ATOM 1480 C CA . ALA A 1 188 ? -27.262 7.735 33.650 1.00 79.69 188 ALA A CA 1
ATOM 1481 C C . ALA A 1 188 ? -26.676 7.489 32.248 1.00 79.69 188 ALA A C 1
ATOM 1483 O O . ALA A 1 188 ? -25.499 7.139 32.134 1.00 79.69 188 ALA A O 1
ATOM 1484 N N . VAL A 1 189 ? -27.477 7.644 31.188 1.00 81.31 189 VAL A N 1
ATOM 1485 C CA . VAL A 1 189 ? -27.016 7.534 29.796 1.00 81.31 189 VAL A CA 1
ATOM 1486 C C . VAL A 1 189 ? -26.217 8.776 29.390 1.00 81.31 189 VAL A C 1
ATOM 1488 O O . VAL A 1 189 ? -25.133 8.623 28.831 1.00 81.31 189 VAL A O 1
ATOM 1491 N N . GLU A 1 190 ? -26.682 9.980 29.728 1.00 83.44 190 GLU A N 1
ATOM 1492 C CA . GLU A 1 190 ? -26.014 11.252 29.412 1.00 83.44 190 GLU A CA 1
ATOM 1493 C C . GLU A 1 190 ? -24.629 11.354 30.075 1.00 83.44 190 GLU A C 1
ATOM 1495 O O . GLU A 1 190 ? -23.631 11.548 29.383 1.00 83.44 190 GLU A O 1
ATOM 1500 N N . GLU A 1 191 ? -24.524 11.064 31.380 1.00 82.69 191 GLU A N 1
ATOM 1501 C CA . GLU A 1 191 ? -23.240 11.028 32.106 1.00 82.69 191 GLU A CA 1
ATOM 1502 C C . GLU A 1 191 ? -22.248 10.014 31.509 1.00 82.69 191 GLU A C 1
ATOM 1504 O O . GLU A 1 191 ? -21.031 10.105 31.697 1.00 82.69 191 GLU A O 1
ATOM 1509 N N . LYS A 1 192 ? -22.748 8.968 30.844 1.00 75.81 192 LYS A N 1
ATOM 1510 C CA . LYS A 1 192 ? -21.908 7.930 30.231 1.00 75.81 192 LYS A CA 1
ATOM 1511 C C . LYS A 1 192 ? -21.472 8.299 28.822 1.00 75.81 192 LYS A C 1
ATOM 1513 O O . LYS A 1 192 ? -20.350 7.946 28.464 1.00 75.81 192 LYS A O 1
ATOM 1518 N N . ILE A 1 193 ? -22.305 9.016 28.072 1.00 80.44 193 ILE A N 1
ATOM 1519 C CA . ILE A 1 193 ? -21.928 9.621 26.791 1.00 80.44 193 ILE A CA 1
ATOM 1520 C C . ILE A 1 193 ? -20.837 10.673 27.035 1.00 80.44 193 ILE A C 1
ATOM 1522 O O . ILE A 1 193 ? -19.766 10.581 26.442 1.00 80.44 193 ILE A O 1
ATOM 1526 N N . GLU A 1 194 ? -21.019 11.560 28.016 1.00 82.00 194 GLU A N 1
ATOM 1527 C CA . GLU A 1 194 ? -20.016 12.576 28.378 1.00 82.00 194 GLU A CA 1
ATOM 1528 C C . GLU A 1 194 ? -18.687 11.944 28.844 1.00 82.00 194 GLU A C 1
ATOM 1530 O O . GLU A 1 194 ? -17.585 12.384 28.492 1.00 82.00 194 GLU A O 1
ATOM 1535 N N . TRP A 1 195 ? -18.763 10.836 29.591 1.00 80.38 195 TRP A N 1
ATOM 1536 C CA . TRP A 1 195 ? -17.578 10.076 29.994 1.00 80.38 195 TRP A CA 1
ATOM 1537 C C . TRP A 1 195 ? -16.848 9.419 28.810 1.00 80.38 195 TRP A C 1
ATOM 1539 O O . TRP A 1 195 ? -15.612 9.365 28.806 1.00 80.38 195 TRP A O 1
ATOM 1549 N N . LEU A 1 196 ? -17.591 8.916 27.817 1.00 76.00 196 LEU A N 1
ATOM 1550 C CA . LEU A 1 196 ? -17.036 8.346 26.587 1.00 76.00 196 LEU A CA 1
ATOM 1551 C C . LEU A 1 196 ? -16.326 9.407 25.736 1.00 76.00 196 LEU A C 1
ATOM 1553 O O . LEU A 1 196 ? -15.262 9.119 25.188 1.00 76.00 196 LEU A O 1
ATOM 1557 N N . GLU A 1 197 ? -16.863 10.626 25.683 1.00 75.75 197 GLU A N 1
ATOM 1558 C CA . GLU A 1 197 ? -16.268 11.761 24.965 1.00 75.75 197 GLU A CA 1
ATOM 1559 C C . GLU A 1 197 ? -14.995 12.283 25.652 1.00 75.75 197 GLU A C 1
ATOM 1561 O O . GLU A 1 197 ? -13.993 12.582 24.995 1.00 75.75 197 GLU A O 1
ATOM 1566 N N . THR A 1 198 ? -14.988 12.328 26.989 1.00 74.31 198 THR A N 1
ATOM 1567 C CA . THR A 1 198 ? -13.850 12.839 27.774 1.00 74.31 198 THR A CA 1
ATOM 1568 C C . THR A 1 198 ? -12.688 11.837 27.847 1.00 74.31 198 THR A C 1
ATOM 1570 O O . THR A 1 198 ? -11.513 12.216 27.924 1.00 74.31 198 THR A O 1
ATOM 1573 N N . THR A 1 199 ? -12.970 10.532 27.788 1.00 71.12 199 THR A N 1
ATOM 1574 C CA . THR A 1 199 ? -11.949 9.488 27.951 1.00 71.12 199 THR A CA 1
ATOM 1575 C C . THR A 1 199 ? -11.305 9.112 26.610 1.00 71.12 199 THR A C 1
ATOM 1577 O O . THR A 1 199 ? -11.663 8.122 25.979 1.00 71.12 199 THR A O 1
ATOM 1580 N N . LYS A 1 200 ? -10.283 9.868 26.181 1.00 59.16 200 LYS A N 1
ATOM 1581 C CA . LYS A 1 200 ? -9.542 9.611 24.921 1.00 59.16 200 LYS A CA 1
ATOM 1582 C C . LYS A 1 200 ? -8.722 8.311 24.893 1.00 59.16 200 LYS A C 1
ATOM 1584 O O . LYS A 1 200 ? -8.441 7.801 23.814 1.00 59.16 200 LYS A O 1
ATOM 1589 N N . LYS A 1 201 ? -8.315 7.774 26.049 1.00 54.84 201 LYS A N 1
ATOM 1590 C CA . LYS A 1 201 ? -7.546 6.519 26.161 1.00 54.84 201 LYS A CA 1
ATOM 1591 C C . LYS A 1 201 ? -8.214 5.588 27.165 1.00 54.84 201 LYS A C 1
ATOM 1593 O O . LYS A 1 201 ? -8.009 5.720 28.369 1.00 54.84 201 LYS A O 1
ATOM 1598 N N . LEU A 1 202 ? -9.000 4.633 26.676 1.00 57.22 202 LEU A N 1
ATOM 1599 C CA . LEU A 1 202 ? -9.459 3.520 27.499 1.00 57.22 202 LEU A CA 1
ATOM 1600 C C . LEU A 1 202 ? -8.439 2.379 27.457 1.00 57.22 202 LEU A C 1
ATOM 1602 O O . LEU A 1 202 ? -7.879 2.047 26.418 1.00 57.22 202 LEU A O 1
ATOM 1606 N N . THR A 1 203 ? -8.221 1.735 28.600 1.00 57.38 203 THR A N 1
ATOM 1607 C CA . THR A 1 203 ? -7.515 0.453 28.649 1.00 57.38 203 THR A CA 1
ATOM 1608 C C . THR A 1 203 ? -8.517 -0.681 28.429 1.00 57.38 203 THR A C 1
ATOM 1610 O O . THR A 1 203 ? -9.584 -0.703 29.040 1.00 57.38 203 THR A O 1
ATOM 1613 N N . LEU A 1 204 ? -8.146 -1.673 27.619 1.00 53.31 204 LEU A N 1
ATOM 1614 C CA . LEU A 1 204 ? -8.986 -2.813 27.220 1.00 53.31 204 LEU A CA 1
ATOM 1615 C C . LEU A 1 204 ? -9.665 -3.552 28.394 1.00 53.31 204 LEU A C 1
ATOM 1617 O O . LEU A 1 204 ? -10.840 -3.922 28.329 1.00 53.31 204 LEU A O 1
ATOM 1621 N N . LYS A 1 205 ? -8.928 -3.735 29.501 1.00 58.47 205 LYS A N 1
ATOM 1622 C CA . LYS A 1 205 ? -9.429 -4.363 30.738 1.00 58.47 205 LYS A CA 1
ATOM 1623 C C . LYS A 1 205 ? -10.555 -3.541 31.368 1.00 58.47 205 LYS A C 1
ATOM 1625 O O . LYS A 1 205 ? -11.566 -4.093 31.803 1.00 58.47 205 LYS A O 1
ATOM 1630 N N . THR A 1 206 ? -10.395 -2.224 31.376 1.00 58.84 206 THR A N 1
ATOM 1631 C CA . THR A 1 206 ? -11.340 -1.266 31.947 1.00 58.84 206 THR A CA 1
ATOM 1632 C C . THR A 1 206 ? -12.618 -1.208 31.109 1.00 58.84 206 THR A C 1
ATOM 1634 O O . THR A 1 206 ? -13.709 -1.270 31.674 1.00 58.84 206 THR A O 1
ATOM 1637 N N . SER A 1 207 ? -12.504 -1.217 29.774 1.00 57.06 207 SER A N 1
ATOM 1638 C CA . SER A 1 207 ? -13.653 -1.228 28.854 1.00 57.06 207 SER A CA 1
ATOM 1639 C C . SER A 1 207 ? -14.510 -2.490 28.995 1.00 57.06 207 SER A C 1
ATOM 1641 O O . SER A 1 207 ? -15.726 -2.397 29.181 1.00 57.06 207 SER A O 1
ATOM 1643 N N . LYS A 1 208 ? -13.889 -3.683 28.977 1.00 60.88 208 LYS A N 1
ATOM 1644 C CA . LYS A 1 208 ? -14.606 -4.970 29.091 1.00 60.88 208 LYS A CA 1
ATOM 1645 C C . LYS A 1 208 ? -15.293 -5.120 30.460 1.00 60.88 208 LYS A C 1
ATOM 1647 O O . LYS A 1 208 ? -16.445 -5.554 30.531 1.00 60.88 208 LYS A O 1
ATOM 1652 N N . LEU A 1 209 ? -14.635 -4.704 31.548 1.00 59.28 209 LEU A N 1
ATOM 1653 C CA . LEU A 1 209 ? -15.213 -4.750 32.897 1.00 59.28 209 LEU A CA 1
ATOM 1654 C C . LEU A 1 209 ? -16.386 -3.770 33.057 1.00 59.28 209 LEU A C 1
ATOM 1656 O O . LEU A 1 209 ? -17.418 -4.132 33.626 1.00 59.28 209 LEU A O 1
ATOM 1660 N N . LYS A 1 210 ? -16.262 -2.551 32.514 1.00 60.31 210 LYS A N 1
ATOM 1661 C CA . LYS A 1 210 ? -17.315 -1.532 32.602 1.00 60.31 210 LYS A CA 1
ATOM 1662 C C . LYS A 1 210 ? -18.534 -1.899 31.756 1.00 60.31 210 LYS A C 1
ATOM 1664 O O . LYS A 1 210 ? -19.651 -1.777 32.251 1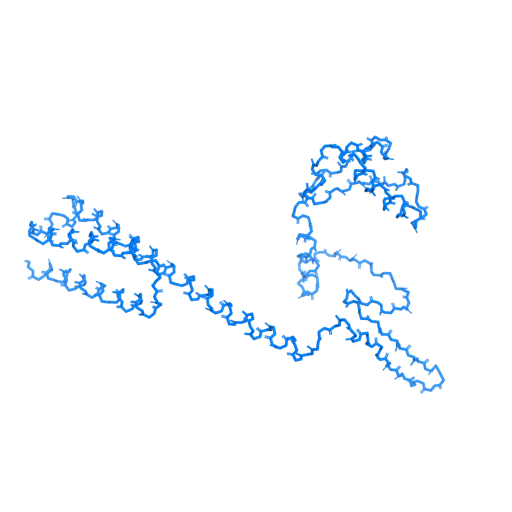.00 60.31 210 LYS A O 1
ATOM 1669 N N . ARG A 1 211 ? -18.332 -2.474 30.563 1.00 60.91 211 ARG A N 1
ATOM 1670 C CA . ARG A 1 211 ? -19.404 -3.075 29.750 1.00 60.91 211 ARG A CA 1
ATOM 1671 C C . ARG A 1 211 ? -20.176 -4.140 30.529 1.00 60.91 211 ARG A C 1
ATOM 1673 O O . ARG A 1 211 ? -21.404 -4.143 30.514 1.00 60.91 211 ARG A O 1
ATOM 1680 N N . ARG A 1 212 ? -19.472 -5.040 31.226 1.00 63.25 212 ARG A N 1
ATOM 1681 C CA . ARG A 1 212 ? -20.108 -6.102 32.023 1.00 63.25 212 ARG A CA 1
ATOM 1682 C C . ARG A 1 212 ? -20.924 -5.533 33.183 1.00 63.25 212 ARG A C 1
ATOM 1684 O O . ARG A 1 212 ? -22.032 -5.999 33.421 1.00 63.25 212 ARG A O 1
ATOM 1691 N N . ASN A 1 213 ? -20.408 -4.514 33.866 1.00 64.56 213 ASN A N 1
ATOM 1692 C CA . ASN A 1 213 ? -21.147 -3.832 34.930 1.00 64.56 213 ASN A CA 1
ATOM 1693 C C . ASN A 1 213 ? -22.377 -3.089 34.391 1.00 64.56 213 ASN A C 1
ATOM 1695 O O . ASN A 1 213 ? -23.415 -3.089 35.042 1.00 64.56 213 ASN A O 1
ATOM 1699 N N . TRP A 1 214 ? -22.294 -2.520 33.188 1.00 62.38 214 TRP A N 1
ATOM 1700 C CA . TRP A 1 214 ? -23.408 -1.800 32.577 1.00 62.38 214 TRP A CA 1
ATOM 1701 C C . TRP A 1 214 ? -24.540 -2.726 32.127 1.00 62.38 214 TRP A C 1
ATOM 1703 O O . TRP A 1 214 ? -25.696 -2.486 32.463 1.00 62.38 214 TRP A O 1
ATOM 1713 N N . LYS A 1 215 ? -24.206 -3.852 31.482 1.00 64.38 215 LYS A N 1
ATOM 1714 C CA . LYS A 1 215 ? -25.190 -4.900 31.166 1.00 64.38 215 LYS A CA 1
ATOM 1715 C C . LYS A 1 215 ? -25.859 -5.460 32.427 1.00 64.38 215 LYS A C 1
ATOM 1717 O O . LYS A 1 215 ? -27.048 -5.754 32.394 1.00 64.38 215 LYS A O 1
ATOM 1722 N N . LYS A 1 216 ? -25.123 -5.577 33.541 1.00 67.38 216 LYS A N 1
ATOM 1723 C CA . LYS A 1 216 ? -25.680 -6.015 34.834 1.00 67.38 216 LYS A CA 1
ATOM 1724 C C . LYS A 1 216 ? -26.663 -5.005 35.426 1.00 67.38 216 LYS A C 1
ATOM 1726 O O . LYS A 1 216 ? -27.769 -5.408 35.755 1.00 67.38 216 LYS A O 1
ATOM 1731 N N . LEU A 1 217 ? -26.291 -3.724 35.506 1.00 60.50 217 LEU A N 1
ATOM 1732 C CA . LEU A 1 217 ? -27.180 -2.663 35.999 1.00 60.50 217 LEU A CA 1
ATOM 1733 C C . LEU A 1 217 ? -28.489 -2.617 35.199 1.00 60.50 217 LEU A C 1
ATOM 1735 O O . LEU A 1 217 ? -29.567 -2.558 35.777 1.00 60.50 217 LEU A O 1
ATOM 1739 N N . PHE A 1 218 ? -28.403 -2.736 33.873 1.00 59.19 218 PHE A N 1
ATOM 1740 C CA . PHE A 1 218 ? -29.581 -2.688 33.008 1.00 59.19 218 PHE A CA 1
ATOM 1741 C C . PHE A 1 218 ? -30.430 -3.966 33.074 1.00 59.19 218 PHE A C 1
ATOM 1743 O O . PHE A 1 218 ? -31.654 -3.892 33.076 1.00 59.19 218 PHE A O 1
ATOM 1750 N N . SER A 1 219 ? -29.803 -5.144 33.184 1.00 59.69 219 SER A N 1
ATOM 1751 C CA . SER A 1 219 ? -30.521 -6.403 33.420 1.00 59.69 219 SER A CA 1
ATOM 1752 C C . SER A 1 219 ? -31.262 -6.394 34.757 1.00 59.69 219 SER A C 1
ATOM 1754 O O . SER A 1 219 ? -32.347 -6.957 34.839 1.00 59.69 219 SER A O 1
ATOM 1756 N N . GLN A 1 220 ? -30.695 -5.767 35.790 1.00 60.28 220 GLN A N 1
ATOM 1757 C CA . GLN A 1 220 ? -31.353 -5.623 37.089 1.00 60.28 220 GLN A CA 1
ATOM 1758 C C . GLN A 1 220 ? -32.557 -4.673 37.017 1.00 60.28 220 GLN A C 1
ATOM 1760 O O . GLN A 1 220 ? -33.598 -4.982 37.585 1.00 60.28 220 GLN A O 1
ATOM 1765 N N . LEU A 1 221 ? -32.456 -3.576 36.262 1.00 52.84 221 LEU A N 1
ATOM 1766 C CA . LEU A 1 221 ? -33.552 -2.617 36.063 1.00 52.84 221 LEU A CA 1
ATOM 1767 C C . LEU A 1 221 ? -34.675 -3.167 35.164 1.00 52.84 221 LEU A C 1
ATOM 1769 O O . LEU A 1 221 ? -35.852 -3.008 35.469 1.00 52.84 221 LEU A O 1
ATOM 1773 N N . SER A 1 222 ? -34.329 -3.891 34.094 1.00 46.44 222 SER A N 1
ATOM 1774 C CA . SER A 1 222 ? -35.304 -4.589 33.244 1.00 46.44 222 SER A CA 1
ATOM 1775 C C . SER A 1 222 ? -36.034 -5.716 33.980 1.00 46.44 222 SER A C 1
ATOM 1777 O O . SER A 1 222 ? -37.175 -6.005 33.630 1.00 46.44 222 SER A O 1
ATOM 1779 N N . ALA A 1 223 ? -35.388 -6.367 34.953 1.00 50.09 223 ALA A N 1
ATOM 1780 C CA . ALA A 1 223 ? -36.023 -7.375 35.799 1.00 50.09 223 ALA A CA 1
ATOM 1781 C C . ALA A 1 223 ? -36.984 -6.733 36.815 1.00 50.09 223 ALA A C 1
ATOM 1783 O O . ALA A 1 223 ? -38.091 -7.228 36.987 1.00 50.09 223 ALA A O 1
ATOM 1784 N N . TYR A 1 224 ? -36.614 -5.582 37.390 1.00 45.16 224 TYR A N 1
ATOM 1785 C CA . TYR A 1 224 ? -37.481 -4.806 38.288 1.00 45.16 224 TYR A CA 1
ATOM 1786 C C . TYR A 1 224 ? -38.789 -4.349 37.617 1.00 45.16 224 TYR A C 1
ATOM 1788 O O . TYR A 1 224 ? -39.829 -4.318 38.259 1.00 45.16 224 TYR A O 1
ATOM 1796 N N . SER A 1 225 ? -38.764 -4.060 36.311 1.00 35.12 225 SER A N 1
ATOM 1797 C CA . SER A 1 225 ? -39.959 -3.708 35.525 1.00 35.12 225 SER A CA 1
ATOM 1798 C C . SER A 1 225 ? -40.859 -4.905 35.159 1.00 35.12 225 SER A C 1
ATOM 1800 O O . SER A 1 225 ? -41.935 -4.683 34.608 1.00 35.12 225 SER A O 1
ATOM 1802 N N . MET A 1 226 ? -40.424 -6.152 35.383 1.00 37.09 226 MET A N 1
ATOM 1803 C CA . MET A 1 226 ? -41.219 -7.365 35.114 1.00 37.09 226 MET A CA 1
ATOM 1804 C C . MET A 1 226 ? -41.815 -8.002 36.381 1.00 37.09 226 MET A C 1
ATOM 1806 O O . MET A 1 226 ? -42.663 -8.882 36.257 1.00 37.09 226 MET A O 1
ATOM 1810 N N . GLU A 1 227 ? -41.388 -7.578 37.575 1.00 34.25 227 GLU A N 1
ATOM 1811 C CA . GLU A 1 227 ? -41.932 -8.037 38.867 1.00 34.25 227 GLU A CA 1
ATOM 1812 C C . GLU A 1 227 ? -43.021 -7.110 39.451 1.00 34.25 227 GLU A C 1
ATOM 1814 O O . GLU A 1 227 ? -43.562 -7.411 40.516 1.00 34.25 227 GLU A O 1
ATOM 1819 N N . VAL A 1 228 ? -43.379 -6.026 38.750 1.00 34.28 228 VAL A N 1
ATOM 1820 C CA . VAL A 1 228 ? -44.504 -5.121 39.069 1.00 34.28 228 VAL A CA 1
ATOM 1821 C C . VAL A 1 228 ? -45.531 -5.175 37.945 1.00 34.28 228 VAL A C 1
ATOM 1823 O O . VAL A 1 228 ? -46.739 -5.248 38.263 1.00 34.28 228 VAL A O 1
#

Secondary structure (DSSP, 8-state):
-HHHHHTHHHHHHHHHHTT--GGG----B--SGGGG-HHHHHHHHHHTTTPPPB-SS-TTTHHHHHHHHHHHHHTT-TTSTT--------S--EETTTEEEEEEE-TTT--EEEEEE--TTSSPPHHHHHHHHHHHHHHHHHHHHHHHHHHHHHHHHHHHHHHHHHHH-TTTGGGTS-HHHHHHHHHHHHHHHHHHHH-S---HHHHHHHHHHHHHHHHHHHHHTT--

pLDDT: mean 72.44, std 17.47, range [24.92, 93.69]

Radius of gyration: 32.95 Å; chains: 1; bounding box: 80×58×74 Å